Protein AF-A0A9C7FD43-F1 (afdb_monomer_lite)

Sequence (202 aa):
GPPNFRPALVDFVGTVTKNHSLMVCGNVIIGPHKEKVSEICSSGHIKWLTKRRIKSFHTGVAADDLRSGTQMLMQAVGLGRMKPNILVMGFKRNWQSDHPQNVEHYIGVIYDSFDLNYGVCIMRMKQGLNISRMMRADVDSSIVGFAQQASTIFQLEQGRKTIDIYWLFDDGGLTLLIPYLLTRKKRWRNCKVRVFVGGQMN

Organism: Scyliorhinus torazame (NCBI:txid75743)

Secondary structure (DSSP, 8-state):
--GGG-HHHHHHHHHHHTTTS--EEEEEEES-HHHHHHHHT-THHHHHHHHTT---EEEEEEESSHHHHHHHHHHHS-BTTB---EEEEE--TTTTTS-HHHHHHHHHHHHHHHHTT-EEEEE--TT-S--HHHHHHGGGS---S--PPPP-GGGS---S-EEEEEE-S--TTHHHHHHHHHHTSGGGTTPEEEEEEPPP--

InterPro domains:
  IPR004842 SLC12A transporter family [PTHR11827] (1-197)
  IPR018491 SLC12A transporter, C-terminal [PF03522] (6-139)
  IPR018491 SLC12A transporter, C-terminal [PF03522] (149-200)

Foldseek 3Di:
DQCLFFVQLQLLVLLLQPPPAAAEAEAEDADDQVVCVCVQPDCVSVVVCVVVVGPYHYGYDYDNADQVSLLCCQVPPADDVRHAQADEEEDDPCCVPDDVVNVVSVVNNVVVCVVSNHHYHYDYDPVGRGCVVVVVVVVVPDDDDDPDRDDDLSNAQPAEAEDEQECEDDPVCPSVSSLVSNCVDRSNVNYHYDYHYDDDDD

pLDDT: mean 89.85, std 12.21, range [37.69, 98.56]

Radius of gyration: 18.28 Å; chains: 1; bounding box: 52×56×41 Å

Structure (mmCIF, N/CA/C/O backbone):
data_AF-A0A9C7FD43-F1
#
_entry.id   AF-A0A9C7FD43-F1
#
loop_
_atom_site.group_PDB
_atom_site.id
_atom_site.type_symbol
_atom_site.label_atom_id
_atom_site.label_alt_id
_atom_site.label_comp_id
_atom_site.label_asym_id
_atom_site.label_entity_id
_atom_site.label_seq_id
_atom_site.pdbx_PDB_ins_code
_atom_site.Cartn_x
_atom_site.Cartn_y
_atom_site.Cartn_z
_atom_site.occupancy
_atom_site.B_iso_or_equiv
_atom_site.auth_seq_id
_atom_site.auth_comp_id
_atom_site.auth_asym_id
_atom_site.auth_atom_id
_atom_site.pdbx_PDB_model_num
ATOM 1 N N . GLY A 1 1 ? 5.418 4.481 -6.780 1.00 87.94 1 GLY A N 1
ATOM 2 C CA . GLY A 1 1 ? 5.142 5.821 -7.333 1.00 87.94 1 GLY A CA 1
ATOM 3 C C . GLY A 1 1 ? 5.588 6.864 -6.325 1.00 87.94 1 GLY A C 1
ATOM 4 O O . GLY A 1 1 ? 5.595 6.526 -5.143 1.00 87.94 1 GLY A O 1
ATOM 5 N N . PRO A 1 2 ? 5.900 8.106 -6.741 1.00 90.69 2 PRO A N 1
ATOM 6 C CA . PRO A 1 2 ? 6.307 9.165 -5.820 1.00 90.69 2 PRO A CA 1
ATOM 7 C C . PRO A 1 2 ? 5.272 9.375 -4.697 1.00 90.69 2 PRO A C 1
ATOM 9 O O . PRO A 1 2 ? 4.077 9.509 -4.994 1.00 90.69 2 PRO A O 1
ATOM 12 N N . PRO A 1 3 ? 5.675 9.402 -3.411 1.00 92.19 3 PRO A N 1
ATOM 13 C CA . PRO A 1 3 ? 4.739 9.462 -2.283 1.00 92.19 3 PRO A CA 1
ATOM 14 C C . PRO A 1 3 ? 3.898 10.747 -2.265 1.00 92.19 3 PRO A C 1
ATOM 16 O O . PRO A 1 3 ? 2.729 10.727 -1.882 1.00 92.19 3 PRO A O 1
ATOM 19 N N . ASN A 1 4 ? 4.455 11.853 -2.762 1.00 91.12 4 ASN A N 1
ATOM 20 C CA . ASN A 1 4 ? 3.771 13.137 -2.893 1.00 91.12 4 ASN A CA 1
ATOM 21 C C . ASN A 1 4 ? 2.621 13.117 -3.913 1.00 91.12 4 ASN A C 1
ATOM 23 O O . ASN A 1 4 ? 1.697 13.912 -3.779 1.00 91.12 4 ASN A O 1
ATOM 27 N N . PHE A 1 5 ? 2.627 12.206 -4.891 1.00 92.88 5 PHE A N 1
ATOM 28 C CA . PHE A 1 5 ? 1.542 12.098 -5.875 1.00 92.88 5 PHE A CA 1
ATOM 29 C C . PHE A 1 5 ? 0.333 11.324 -5.357 1.00 92.88 5 PHE A C 1
ATOM 31 O O . PHE A 1 5 ? -0.750 11.460 -5.920 1.00 92.88 5 PHE A O 1
ATOM 38 N N . ARG A 1 6 ? 0.494 10.505 -4.310 1.00 94.69 6 ARG A N 1
ATOM 39 C CA . ARG A 1 6 ? -0.592 9.701 -3.723 1.00 94.69 6 ARG A CA 1
ATOM 40 C C . ARG A 1 6 ? -0.602 9.797 -2.196 1.00 94.69 6 ARG A C 1
ATOM 42 O O . ARG A 1 6 ? -0.531 8.769 -1.519 1.00 94.69 6 ARG A O 1
ATOM 49 N N . PRO A 1 7 ? -0.725 11.008 -1.627 1.00 95.31 7 PRO A N 1
ATOM 50 C CA . PRO A 1 7 ? -0.596 11.205 -0.188 1.00 95.31 7 PRO A CA 1
ATOM 51 C C . PRO A 1 7 ? -1.655 10.439 0.605 1.00 95.31 7 PRO A C 1
ATOM 53 O O . PRO A 1 7 ? -1.354 9.943 1.681 1.00 95.31 7 PRO A O 1
ATOM 56 N N . ALA A 1 8 ? -2.870 10.277 0.068 1.00 95.75 8 ALA A N 1
ATOM 57 C CA . ALA A 1 8 ? -3.947 9.567 0.756 1.00 95.75 8 ALA A CA 1
ATOM 58 C C . ALA A 1 8 ? -3.622 8.083 0.986 1.00 95.75 8 ALA A C 1
ATOM 60 O O . ALA A 1 8 ? -3.905 7.561 2.060 1.00 95.75 8 ALA A O 1
ATOM 61 N N . LEU A 1 9 ? -2.979 7.432 0.010 1.00 97.19 9 LEU A N 1
ATOM 62 C CA . LEU A 1 9 ? -2.515 6.049 0.139 1.00 97.19 9 LEU A CA 1
ATOM 63 C C . LEU A 1 9 ? -1.434 5.939 1.217 1.00 97.19 9 LEU A C 1
ATOM 65 O O . LEU A 1 9 ? -1.515 5.090 2.101 1.00 97.19 9 LEU A O 1
ATOM 69 N N . VAL A 1 10 ? -0.453 6.841 1.167 1.00 96.94 10 VAL A N 1
ATOM 70 C CA . VAL A 1 10 ? 0.655 6.872 2.126 1.00 96.94 10 VAL A CA 1
ATOM 71 C C . VAL A 1 10 ? 0.144 7.153 3.543 1.00 96.94 10 VAL A C 1
ATOM 73 O O . VAL A 1 10 ? 0.562 6.496 4.491 1.00 96.94 10 VAL A O 1
ATOM 76 N N . ASP A 1 11 ? -0.801 8.076 3.703 1.00 96.31 11 ASP A N 1
ATOM 77 C CA . ASP A 1 11 ? -1.381 8.406 5.005 1.00 96.31 11 ASP A CA 1
ATOM 78 C C . ASP A 1 11 ? -2.251 7.289 5.572 1.00 96.31 11 ASP A C 1
ATOM 80 O O . ASP A 1 11 ? -2.231 7.060 6.782 1.00 96.31 11 ASP A O 1
ATOM 84 N N . PHE A 1 12 ? -3.024 6.605 4.726 1.00 96.31 12 PHE A N 1
ATOM 85 C CA . PHE A 1 12 ? -3.834 5.468 5.145 1.00 96.31 12 PHE A CA 1
ATOM 86 C C . PHE A 1 12 ? -2.943 4.357 5.707 1.00 96.31 12 PHE A C 1
ATOM 88 O O . PHE A 1 12 ? -3.083 3.986 6.873 1.00 96.31 12 PHE A O 1
ATOM 95 N N . VAL A 1 13 ? -1.962 3.903 4.920 1.00 96.50 13 VAL A N 1
ATOM 96 C CA . VAL A 1 13 ? -1.031 2.846 5.342 1.00 96.50 13 VAL A CA 1
ATOM 97 C C . VAL A 1 13 ? -0.211 3.301 6.545 1.00 96.50 13 VAL A C 1
ATOM 99 O O . VAL A 1 13 ? -0.121 2.576 7.531 1.00 96.50 13 VAL A O 1
ATOM 102 N N . GLY A 1 14 ? 0.305 4.533 6.523 1.00 95.75 14 GLY A N 1
ATOM 103 C CA . GLY A 1 14 ? 1.051 5.112 7.638 1.00 95.75 14 GLY A CA 1
ATOM 104 C C . GLY A 1 14 ? 0.224 5.235 8.918 1.00 95.75 14 GLY A C 1
ATOM 105 O O . GLY A 1 14 ? 0.776 5.158 10.013 1.00 95.75 14 GLY A O 1
ATOM 106 N N . THR A 1 15 ? -1.099 5.388 8.813 1.00 94.31 15 THR A N 1
ATOM 107 C CA . THR A 1 15 ? -1.999 5.359 9.971 1.00 94.31 15 THR A CA 1
ATOM 108 C C . THR A 1 15 ? -2.095 3.949 10.540 1.00 94.31 15 THR A C 1
ATOM 110 O O . THR A 1 15 ? -1.949 3.797 11.751 1.00 94.31 15 THR A O 1
ATOM 113 N N . VAL A 1 16 ? -2.276 2.931 9.696 1.00 93.56 16 VAL A N 1
ATOM 114 C CA . VAL A 1 16 ? -2.385 1.520 10.107 1.00 93.56 16 VAL A CA 1
ATOM 115 C C . VAL A 1 16 ? -1.085 1.022 10.751 1.00 93.56 16 VAL A C 1
ATOM 117 O O . VAL A 1 16 ? -1.110 0.459 11.845 1.00 93.56 16 VAL A O 1
ATOM 120 N N . THR A 1 17 ? 0.068 1.301 10.140 1.00 94.00 17 THR A N 1
ATOM 121 C CA . THR A 1 17 ? 1.377 0.771 10.569 1.00 94.00 17 THR A CA 1
ATOM 122 C C . THR A 1 17 ? 2.013 1.536 11.735 1.00 94.00 17 THR A C 1
ATOM 124 O O . THR A 1 17 ? 2.959 1.049 12.361 1.00 94.00 17 THR A O 1
ATOM 127 N N . LYS A 1 18 ? 1.498 2.725 12.083 1.00 91.31 18 LYS A N 1
ATOM 128 C CA . LYS A 1 18 ? 2.121 3.644 13.051 1.00 91.31 18 LYS A CA 1
ATOM 129 C C . LYS A 1 18 ? 2.515 2.964 14.367 1.00 91.31 18 LYS A C 1
ATOM 131 O O . LYS A 1 18 ? 1.631 2.581 15.141 1.00 91.31 18 LYS A O 1
ATOM 136 N N . ASN A 1 19 ? 3.820 2.943 14.655 1.00 86.44 19 ASN A N 1
ATOM 137 C CA . ASN A 1 19 ? 4.474 2.399 15.861 1.00 86.44 19 ASN A CA 1
ATOM 138 C C . ASN A 1 19 ? 4.353 0.878 16.072 1.00 86.44 19 ASN A C 1
ATOM 140 O O . ASN A 1 19 ? 4.781 0.402 17.114 1.00 86.44 19 ASN A O 1
ATOM 144 N N . HIS A 1 20 ? 3.760 0.135 15.137 1.00 85.62 20 HIS A N 1
ATOM 145 C CA . HIS A 1 20 ? 3.508 -1.303 15.308 1.00 85.62 20 HIS A CA 1
ATOM 146 C C . HIS A 1 20 ? 4.040 -2.145 14.147 1.00 85.62 20 HIS A C 1
ATOM 148 O O . HIS A 1 20 ? 4.045 -3.365 14.243 1.00 85.62 20 HIS A O 1
ATOM 154 N N . SER A 1 21 ? 4.448 -1.521 13.040 1.00 91.06 21 SER A N 1
ATOM 155 C CA . SER A 1 21 ? 4.862 -2.242 11.842 1.00 91.06 21 SER A CA 1
ATOM 156 C C . SER A 1 21 ? 5.887 -1.453 11.025 1.00 91.06 21 SER A C 1
ATOM 158 O O . SER A 1 21 ? 6.124 -0.263 11.257 1.00 91.06 21 SER A O 1
ATOM 160 N N . LEU A 1 22 ? 6.486 -2.147 10.064 1.00 93.31 22 LEU A N 1
ATOM 161 C CA . LEU A 1 22 ? 7.340 -1.600 9.024 1.00 93.31 22 LEU A CA 1
ATOM 162 C C . LEU A 1 22 ? 6.472 -1.053 7.884 1.00 93.31 22 LEU A C 1
ATOM 164 O O . LEU A 1 22 ? 5.521 -1.693 7.443 1.00 93.31 22 LEU A O 1
ATOM 168 N N . MET A 1 23 ? 6.832 0.119 7.368 1.00 95.56 23 MET A N 1
ATOM 169 C CA . MET A 1 23 ? 6.264 0.663 6.138 1.00 95.56 23 M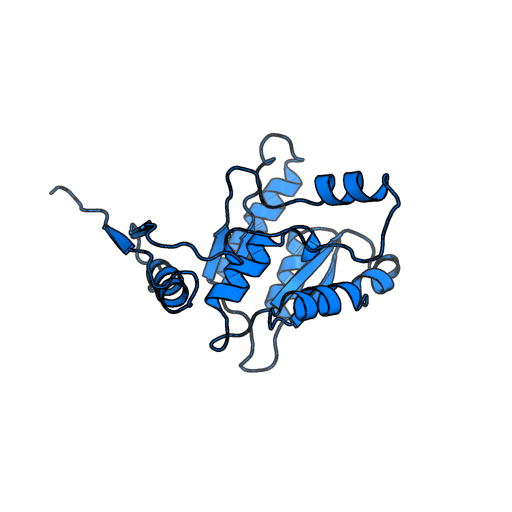ET A CA 1
ATOM 170 C C . MET A 1 23 ? 7.394 0.980 5.164 1.00 95.56 23 MET A C 1
ATOM 172 O O . MET A 1 23 ? 8.383 1.616 5.541 1.00 95.56 23 MET A O 1
ATOM 176 N N . VAL A 1 24 ? 7.234 0.547 3.914 1.00 96.06 24 VAL A N 1
ATOM 177 C CA . VAL A 1 24 ? 8.157 0.859 2.821 1.00 96.06 24 VAL A CA 1
ATOM 178 C C . VAL A 1 24 ? 7.368 1.451 1.659 1.00 96.06 24 VAL A C 1
ATOM 180 O O . VAL A 1 24 ? 6.414 0.855 1.167 1.00 96.06 24 VAL A O 1
ATOM 183 N N . CYS A 1 25 ? 7.757 2.647 1.227 1.00 96.44 25 CYS A N 1
ATOM 184 C CA . CYS A 1 25 ? 7.217 3.298 0.042 1.00 96.44 25 CYS A CA 1
ATOM 185 C C . CYS A 1 25 ? 8.034 2.870 -1.181 1.00 96.44 25 CYS A C 1
ATOM 187 O O . CYS A 1 25 ? 9.136 3.375 -1.392 1.00 96.44 25 CYS A O 1
ATOM 189 N N . GLY A 1 26 ? 7.484 1.953 -1.978 1.00 95.75 26 GLY A N 1
ATOM 190 C CA . GLY A 1 26 ? 8.084 1.497 -3.232 1.00 95.75 26 GLY A CA 1
ATOM 191 C C . GLY A 1 26 ? 7.814 2.442 -4.409 1.00 95.75 26 GLY A C 1
ATOM 192 O O . GLY A 1 26 ? 6.667 2.839 -4.674 1.00 95.75 26 GLY A O 1
ATOM 193 N N . ASN A 1 27 ? 8.861 2.787 -5.157 1.00 95.25 27 ASN A N 1
ATOM 194 C CA . ASN A 1 27 ? 8.771 3.604 -6.359 1.00 95.25 27 ASN A CA 1
ATOM 195 C C . ASN A 1 27 ? 9.412 2.949 -7.584 1.00 95.25 27 ASN A C 1
ATOM 197 O O . ASN A 1 27 ? 10.617 3.028 -7.760 1.00 95.25 27 ASN A O 1
ATOM 201 N N . VAL A 1 28 ? 8.585 2.365 -8.453 1.00 95.75 28 VAL A N 1
ATOM 202 C CA . VAL A 1 28 ? 9.012 1.921 -9.785 1.00 95.75 28 VAL A CA 1
ATOM 203 C C . VAL A 1 28 ? 9.025 3.116 -10.735 1.00 95.75 28 VAL A C 1
ATOM 205 O O . VAL A 1 28 ? 7.987 3.754 -10.939 1.00 95.75 28 VAL A O 1
ATOM 208 N N . ILE A 1 29 ? 10.196 3.413 -11.287 1.00 94.69 29 ILE A N 1
ATOM 209 C CA . ILE A 1 29 ? 10.421 4.429 -12.312 1.00 94.69 29 ILE A CA 1
ATOM 210 C C . ILE A 1 29 ? 10.624 3.690 -13.630 1.00 94.69 29 ILE A C 1
ATOM 212 O O . ILE A 1 29 ? 11.564 2.913 -13.771 1.00 94.69 29 ILE A O 1
ATOM 216 N N . ILE A 1 30 ? 9.716 3.908 -14.577 1.00 93.75 30 ILE A N 1
ATOM 217 C CA . ILE A 1 30 ? 9.754 3.215 -15.864 1.00 93.75 30 ILE A CA 1
ATOM 218 C C . ILE A 1 30 ? 10.819 3.865 -16.754 1.00 93.75 30 ILE A C 1
ATOM 220 O O . ILE A 1 30 ? 10.794 5.086 -16.954 1.00 93.75 30 ILE A O 1
ATOM 224 N N . GLY A 1 31 ? 11.744 3.056 -17.266 1.00 91.88 31 GLY A N 1
ATOM 225 C CA . GLY A 1 31 ? 12.782 3.466 -18.213 1.00 91.88 31 GLY A CA 1
ATOM 226 C C . GLY A 1 31 ? 14.188 2.946 -17.881 1.00 91.88 31 GLY A C 1
ATOM 227 O O . GLY A 1 31 ? 14.386 2.287 -16.856 1.00 91.88 31 GLY A O 1
ATOM 228 N N . PRO A 1 32 ? 15.188 3.270 -18.725 1.00 88.56 32 PRO A N 1
ATOM 229 C CA . PRO A 1 32 ? 16.537 2.722 -18.615 1.00 88.56 32 PRO A CA 1
ATOM 230 C C . PRO A 1 32 ? 17.217 3.095 -17.295 1.00 88.56 32 PRO A C 1
ATOM 232 O O . PRO A 1 32 ? 17.306 4.270 -16.935 1.00 88.56 32 PRO A O 1
ATOM 235 N N . HIS A 1 33 ? 17.781 2.102 -16.600 1.00 86.12 33 HIS A N 1
ATOM 236 C CA . HIS A 1 33 ? 18.390 2.291 -15.277 1.00 86.12 33 HIS A CA 1
ATOM 237 C C . HIS A 1 33 ? 19.408 3.442 -15.233 1.00 86.12 33 HIS A C 1
ATOM 239 O O . HIS A 1 33 ? 19.354 4.270 -14.326 1.00 86.12 33 HIS A O 1
ATOM 245 N N . LYS A 1 34 ? 20.303 3.529 -16.230 1.00 83.38 34 LYS A N 1
ATOM 246 C CA . LYS A 1 34 ? 21.381 4.536 -16.293 1.00 83.38 34 LYS A CA 1
ATOM 247 C C . LYS A 1 34 ? 20.864 5.976 -16.213 1.00 83.38 34 LYS A C 1
ATOM 249 O O . LYS A 1 34 ? 21.514 6.818 -15.606 1.00 83.38 34 LYS A O 1
ATOM 254 N N . GLU A 1 35 ? 19.691 6.244 -16.775 1.00 86.50 35 GLU A N 1
ATOM 255 C CA . GLU A 1 35 ? 19.099 7.585 -16.820 1.00 86.50 35 GLU A CA 1
ATOM 256 C C . GLU A 1 35 ? 18.330 7.933 -15.540 1.00 86.50 35 GLU A C 1
ATOM 258 O O . GLU A 1 35 ? 18.122 9.105 -15.232 1.00 86.50 35 GLU A O 1
ATOM 263 N N . LYS A 1 36 ? 17.895 6.920 -14.781 1.00 86.88 36 LYS A N 1
ATOM 264 C CA . LYS A 1 36 ? 16.983 7.079 -13.638 1.00 86.88 36 LYS A CA 1
ATOM 265 C C . LYS A 1 36 ? 17.668 7.034 -12.274 1.00 86.88 36 LYS A C 1
ATOM 267 O O . LYS A 1 36 ? 17.011 7.295 -11.267 1.00 86.88 36 LYS A O 1
ATOM 272 N N . VAL A 1 37 ? 18.977 6.770 -12.217 1.00 86.12 37 VAL A N 1
ATOM 273 C CA . VAL A 1 37 ? 19.741 6.685 -10.954 1.00 86.12 37 VAL A CA 1
ATOM 274 C C . VAL A 1 37 ? 19.602 7.955 -10.110 1.00 86.12 37 VAL A C 1
ATOM 276 O O . VAL A 1 37 ? 19.360 7.876 -8.906 1.00 86.12 37 VAL A O 1
ATOM 279 N N . SER A 1 38 ? 19.700 9.133 -10.731 1.00 82.75 38 SER A N 1
ATOM 280 C CA . SER A 1 38 ? 19.582 10.416 -10.024 1.00 82.75 38 SER A CA 1
ATOM 281 C C . SER A 1 38 ? 18.198 10.611 -9.389 1.00 82.75 38 SER A C 1
ATOM 283 O O . SER A 1 38 ? 18.098 11.108 -8.266 1.00 82.75 38 SER A O 1
ATOM 285 N N . GLU A 1 39 ? 17.134 10.171 -10.067 1.00 82.94 39 GLU A N 1
ATOM 286 C CA . GLU A 1 39 ? 15.756 10.216 -9.567 1.00 82.94 39 GLU A CA 1
ATOM 287 C C . GLU A 1 39 ? 15.544 9.218 -8.416 1.00 82.94 39 GLU A C 1
ATOM 289 O O . GLU A 1 39 ? 14.951 9.571 -7.395 1.00 82.94 39 GLU A O 1
ATOM 294 N N . ILE A 1 40 ? 16.093 8.002 -8.531 1.00 84.25 40 ILE A N 1
ATOM 295 C CA . ILE A 1 40 ? 16.035 6.960 -7.489 1.00 84.25 40 ILE A CA 1
ATOM 296 C C . ILE A 1 40 ? 16.708 7.429 -6.195 1.00 84.25 40 ILE A C 1
ATOM 298 O O . ILE A 1 40 ? 16.147 7.268 -5.109 1.00 84.25 40 ILE A O 1
ATOM 302 N N . CYS A 1 41 ? 17.897 8.025 -6.307 1.00 81.19 41 CYS A N 1
ATOM 303 C CA . CYS A 1 41 ? 18.697 8.485 -5.172 1.00 81.19 41 CYS A CA 1
ATOM 304 C C . CYS A 1 41 ? 18.205 9.812 -4.568 1.00 81.19 41 CYS A C 1
ATOM 306 O O . CYS A 1 41 ? 18.792 10.310 -3.603 1.00 81.19 41 CYS A O 1
ATOM 308 N N . SER A 1 42 ? 17.132 10.403 -5.100 1.00 83.75 42 SER A N 1
ATOM 309 C CA . SER A 1 42 ? 16.617 11.679 -4.611 1.00 83.75 42 SER A CA 1
ATOM 310 C C . SER A 1 42 ? 16.130 11.588 -3.160 1.00 83.75 42 SER A C 1
ATOM 312 O O . SER A 1 42 ? 15.175 10.886 -2.821 1.00 83.75 42 SER A O 1
ATOM 314 N N . SER A 1 43 ? 16.733 12.399 -2.285 1.00 85.31 43 SER A N 1
ATOM 315 C CA . SER A 1 43 ? 16.324 12.515 -0.875 1.00 85.31 43 SER A CA 1
ATOM 316 C C . SER A 1 43 ? 14.985 13.243 -0.676 1.00 85.31 43 SER A C 1
ATOM 318 O O . SER A 1 43 ? 14.453 13.274 0.439 1.00 85.31 43 SER A O 1
ATOM 320 N N . GLY A 1 44 ? 14.408 13.823 -1.737 1.00 88.56 44 GLY A N 1
ATOM 321 C CA . GLY A 1 44 ? 13.181 14.621 -1.668 1.00 88.56 44 GLY A CA 1
ATOM 322 C C . GLY A 1 44 ? 11.985 13.846 -1.110 1.00 88.56 44 GLY A C 1
ATOM 323 O O . GLY A 1 44 ? 11.211 14.380 -0.314 1.00 88.56 44 GLY A O 1
ATOM 324 N N . HIS A 1 45 ? 11.866 12.562 -1.451 1.00 91.44 45 HIS A N 1
ATOM 325 C CA . HIS A 1 45 ? 10.778 11.709 -0.972 1.00 91.44 45 HIS A CA 1
ATOM 326 C C . HIS A 1 45 ? 10.871 11.424 0.531 1.00 91.44 45 HIS A C 1
ATOM 328 O O . HIS A 1 45 ? 9.859 11.491 1.231 1.00 91.44 45 HIS A O 1
ATOM 334 N N . ILE A 1 46 ? 12.081 11.194 1.048 1.00 91.81 46 ILE A N 1
ATOM 335 C CA . ILE A 1 46 ? 12.320 10.985 2.482 1.00 91.81 46 ILE A CA 1
ATOM 336 C C . ILE A 1 46 ? 12.022 12.276 3.250 1.00 91.81 46 ILE A C 1
ATOM 338 O O . ILE A 1 46 ? 11.281 12.253 4.231 1.00 91.81 46 ILE A O 1
ATOM 342 N N . LYS A 1 47 ? 12.506 13.427 2.760 1.00 93.44 47 LYS A N 1
ATOM 343 C CA . LYS A 1 47 ? 12.198 14.743 3.351 1.00 93.44 47 LYS A CA 1
ATOM 344 C C . LYS A 1 47 ? 10.687 14.995 3.413 1.00 93.44 47 LYS A C 1
ATOM 346 O O . LYS A 1 47 ? 10.181 15.470 4.432 1.00 93.44 47 LYS A O 1
ATOM 351 N N . TRP A 1 48 ? 9.952 14.633 2.358 1.00 93.69 48 TRP A N 1
ATOM 352 C CA . TRP A 1 48 ? 8.493 14.744 2.314 1.00 93.69 48 TRP A CA 1
ATOM 353 C C . TRP A 1 48 ? 7.806 13.856 3.369 1.00 93.69 48 TRP A C 1
ATOM 355 O O . TRP A 1 48 ? 6.918 14.335 4.080 1.00 93.69 48 TRP A O 1
ATOM 365 N N . LEU A 1 49 ? 8.234 12.598 3.523 1.00 94.25 49 LEU A N 1
ATOM 366 C CA . LEU A 1 49 ? 7.697 11.669 4.530 1.00 94.25 49 LEU A CA 1
ATOM 367 C C . LEU A 1 49 ? 7.951 12.169 5.960 1.00 94.25 49 LEU A C 1
ATOM 369 O O . LEU A 1 49 ? 7.026 12.195 6.779 1.00 94.25 49 LEU A O 1
ATOM 373 N N . THR A 1 50 ? 9.168 12.647 6.235 1.00 93.31 50 THR A N 1
ATOM 374 C CA . THR A 1 50 ? 9.553 13.203 7.540 1.00 93.31 50 THR A CA 1
ATOM 375 C C . THR A 1 50 ? 8.726 14.438 7.887 1.00 93.31 50 THR A C 1
ATOM 377 O O . THR A 1 50 ? 8.152 14.499 8.976 1.00 93.31 50 THR A O 1
ATOM 380 N N . LYS A 1 51 ? 8.565 15.384 6.946 1.00 93.56 51 LYS A N 1
ATOM 381 C CA . LYS A 1 51 ? 7.712 16.575 7.132 1.00 93.56 51 LYS A CA 1
ATOM 382 C C . LYS A 1 51 ? 6.262 16.193 7.456 1.00 93.56 51 LYS A C 1
ATOM 384 O O . LYS A 1 51 ? 5.633 16.823 8.303 1.00 93.56 51 LYS A O 1
ATOM 389 N N . ARG A 1 52 ? 5.758 15.111 6.851 1.00 92.50 52 ARG A N 1
ATOM 390 C CA . ARG A 1 52 ? 4.399 14.585 7.066 1.00 92.50 52 ARG A CA 1
ATOM 391 C C . ARG A 1 52 ? 4.253 13.721 8.328 1.00 92.50 52 ARG A C 1
ATOM 393 O O . ARG A 1 52 ? 3.153 13.258 8.629 1.00 92.50 52 ARG A O 1
ATOM 400 N N . ARG A 1 53 ? 5.341 13.516 9.085 1.00 92.75 53 ARG A N 1
ATOM 401 C CA . ARG A 1 53 ? 5.414 12.671 10.293 1.00 92.75 53 ARG A CA 1
ATOM 402 C C . ARG A 1 53 ? 5.052 11.202 10.032 1.00 92.75 53 ARG A C 1
ATOM 404 O O . ARG A 1 53 ? 4.402 10.563 10.865 1.00 92.75 53 ARG A O 1
ATOM 411 N N . ILE A 1 54 ? 5.478 10.666 8.889 1.00 94.12 54 ILE A N 1
ATOM 412 C CA . ILE A 1 54 ? 5.283 9.260 8.512 1.00 94.12 54 ILE A CA 1
ATOM 413 C C . ILE A 1 54 ? 6.611 8.522 8.642 1.00 94.12 54 ILE A C 1
ATOM 415 O O . ILE A 1 54 ? 7.587 8.858 7.977 1.00 94.12 54 ILE A O 1
ATOM 419 N N . LYS A 1 55 ? 6.639 7.503 9.506 1.00 92.69 55 LYS A N 1
ATOM 420 C CA . LYS A 1 55 ? 7.793 6.615 9.679 1.00 92.69 55 LYS A CA 1
ATOM 421 C C . LYS A 1 55 ? 7.739 5.528 8.604 1.00 92.69 55 LYS A C 1
ATOM 423 O O . LYS A 1 55 ? 7.033 4.540 8.773 1.00 92.69 55 LYS A O 1
ATOM 428 N N . SER A 1 56 ? 8.43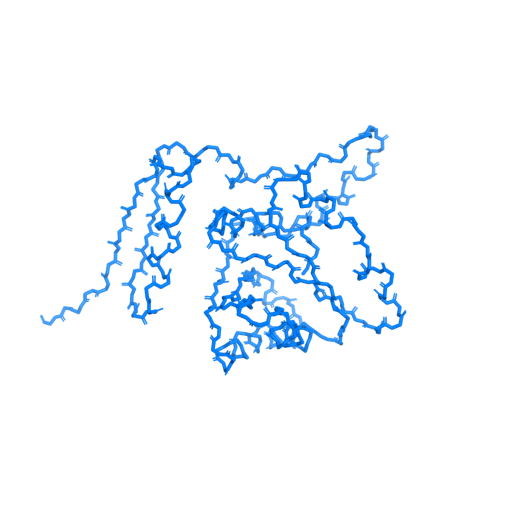5 5.748 7.494 1.00 94.19 56 SER A N 1
ATOM 429 C CA . SER A 1 56 ? 8.516 4.812 6.371 1.00 94.19 56 SER A CA 1
ATOM 430 C C . SER A 1 56 ? 9.895 4.891 5.733 1.00 94.19 56 SER A C 1
ATOM 432 O O . SER A 1 56 ? 10.453 5.981 5.612 1.00 94.19 56 SER A O 1
ATOM 434 N N . PHE A 1 57 ? 10.402 3.758 5.255 1.00 93.81 57 PHE A N 1
ATOM 435 C CA . PHE A 1 57 ? 11.508 3.747 4.299 1.00 93.81 57 PHE A CA 1
ATOM 436 C C . PHE A 1 57 ? 10.992 4.112 2.905 1.00 93.81 57 PHE A C 1
ATOM 438 O O . PHE A 1 57 ? 9.790 4.018 2.635 1.00 93.81 57 PHE A O 1
ATOM 445 N N . HIS A 1 58 ? 11.892 4.532 2.024 1.00 94.38 58 HIS A N 1
ATOM 446 C CA . HIS A 1 58 ? 11.602 4.787 0.619 1.00 94.38 58 HIS A CA 1
ATOM 447 C C . HIS A 1 58 ? 12.611 4.027 -0.237 1.00 94.38 58 HIS A C 1
ATOM 449 O O . HIS A 1 58 ? 13.813 4.170 -0.023 1.00 94.38 58 HIS A O 1
ATOM 455 N N . THR A 1 59 ? 12.121 3.269 -1.214 1.00 94.31 59 THR A N 1
ATOM 456 C CA . THR A 1 59 ? 12.958 2.485 -2.127 1.00 94.31 59 THR A CA 1
ATOM 457 C C . THR A 1 59 ? 12.499 2.735 -3.555 1.00 94.31 59 THR A C 1
ATOM 459 O O . THR A 1 59 ? 11.349 2.456 -3.895 1.00 94.31 59 THR A O 1
ATOM 462 N N . GLY A 1 60 ? 13.390 3.289 -4.377 1.00 93.62 60 GLY A N 1
ATOM 463 C CA . GLY A 1 60 ? 13.177 3.461 -5.811 1.00 93.62 60 GLY A CA 1
ATOM 464 C C . GLY A 1 60 ? 13.862 2.353 -6.606 1.00 93.62 60 GLY A C 1
ATOM 465 O O . GLY A 1 60 ? 14.956 1.936 -6.241 1.00 93.62 60 GLY A O 1
ATOM 466 N N . VAL A 1 61 ? 13.231 1.895 -7.683 1.00 95.00 61 VAL A N 1
ATOM 467 C CA . VAL A 1 61 ? 13.805 0.951 -8.652 1.00 95.00 61 VAL A CA 1
ATOM 468 C C . VAL A 1 61 ? 13.511 1.442 -10.064 1.00 95.00 61 VAL A C 1
ATOM 470 O O . VAL A 1 61 ? 12.442 2.008 -10.305 1.00 95.00 61 VAL A O 1
ATOM 473 N N . ALA A 1 62 ? 14.445 1.232 -10.987 1.00 95.50 62 ALA A N 1
ATOM 474 C CA . ALA A 1 62 ? 14.205 1.415 -12.415 1.00 95.50 62 ALA A CA 1
ATOM 475 C C . ALA A 1 62 ? 13.898 0.060 -13.053 1.00 95.50 62 ALA A C 1
ATOM 477 O O . ALA A 1 62 ? 14.583 -0.917 -12.752 1.00 95.50 62 ALA A O 1
ATOM 478 N N . ALA A 1 63 ? 12.877 0.014 -13.902 1.00 95.81 63 ALA A N 1
ATOM 479 C CA . ALA A 1 63 ? 12.471 -1.185 -14.629 1.00 95.81 63 ALA A CA 1
ATOM 480 C C . ALA A 1 63 ? 11.784 -0.806 -15.947 1.00 95.81 63 ALA A C 1
ATOM 482 O O . ALA A 1 63 ? 11.348 0.334 -16.117 1.00 95.81 63 ALA A O 1
ATOM 483 N N . ASP A 1 64 ? 11.646 -1.769 -16.853 1.00 94.75 64 ASP A N 1
ATOM 484 C CA . ASP A 1 64 ? 10.993 -1.555 -18.151 1.00 94.75 64 ASP A CA 1
ATOM 485 C C . ASP A 1 64 ? 9.469 -1.428 -18.026 1.00 94.75 64 ASP A C 1
ATOM 487 O O . ASP A 1 64 ? 8.817 -0.744 -18.814 1.00 94.75 64 ASP A O 1
ATOM 491 N N . ASP A 1 65 ? 8.894 -2.030 -16.986 1.00 95.56 65 ASP A N 1
ATOM 492 C CA . ASP A 1 65 ? 7.465 -2.007 -16.721 1.00 95.56 65 ASP A CA 1
ATOM 493 C C . ASP A 1 65 ? 7.151 -2.059 -15.214 1.00 95.56 65 ASP A C 1
ATOM 495 O O . ASP A 1 65 ? 8.011 -2.260 -14.347 1.00 95.56 65 ASP A O 1
ATOM 499 N N . LEU A 1 66 ? 5.875 -1.839 -14.890 1.00 96.62 66 LEU A N 1
ATOM 500 C CA . LEU A 1 66 ? 5.396 -1.802 -13.510 1.00 96.62 66 LEU A CA 1
ATOM 501 C C . LEU A 1 66 ? 5.518 -3.160 -12.806 1.00 96.62 66 LEU A C 1
ATOM 503 O O . LEU A 1 66 ? 5.806 -3.184 -11.608 1.00 96.62 66 LEU A O 1
ATOM 507 N N . ARG A 1 67 ? 5.251 -4.261 -13.514 1.00 97.62 67 ARG A N 1
ATOM 508 C CA . ARG A 1 67 ? 5.228 -5.612 -12.950 1.00 97.62 67 ARG A CA 1
ATOM 509 C C . ARG A 1 67 ? 6.636 -6.037 -12.570 1.00 97.62 67 ARG A C 1
ATOM 511 O O . ARG A 1 67 ? 6.870 -6.280 -11.387 1.00 97.62 67 ARG A O 1
ATOM 518 N N . SER A 1 68 ? 7.574 -5.980 -13.512 1.00 97.12 68 SER A N 1
ATOM 519 C CA . SER A 1 68 ? 8.986 -6.311 -13.294 1.00 97.12 68 SER A CA 1
ATOM 520 C C . SER A 1 68 ? 9.584 -5.493 -12.143 1.00 97.12 68 SER A C 1
ATOM 522 O O . SER A 1 68 ? 10.149 -6.042 -11.197 1.00 97.12 68 SER A O 1
ATOM 524 N N . GLY A 1 69 ? 9.364 -4.172 -12.126 1.00 97.12 69 GLY A N 1
ATOM 525 C CA . GLY A 1 69 ? 9.850 -3.326 -11.031 1.00 97.12 69 GLY A CA 1
ATOM 526 C C . GLY A 1 69 ? 9.204 -3.635 -9.674 1.00 97.12 69 GLY A C 1
ATOM 527 O O . GLY A 1 69 ? 9.853 -3.529 -8.632 1.00 97.12 69 GLY A O 1
ATOM 528 N N . THR A 1 70 ? 7.934 -4.043 -9.650 1.00 97.62 70 THR A N 1
ATOM 529 C CA . THR A 1 70 ? 7.269 -4.431 -8.397 1.00 97.62 70 THR A CA 1
ATOM 530 C C . THR A 1 70 ? 7.776 -5.783 -7.894 1.00 97.62 70 THR A C 1
ATOM 532 O O . THR A 1 70 ? 7.993 -5.919 -6.693 1.00 97.62 70 THR A O 1
ATOM 535 N N . GLN A 1 71 ? 8.044 -6.747 -8.779 1.00 97.25 71 GLN A N 1
ATOM 536 C CA . GLN A 1 71 ? 8.672 -8.024 -8.421 1.00 97.25 71 GLN A CA 1
ATOM 537 C C . GLN A 1 71 ? 10.047 -7.811 -7.774 1.00 97.25 71 GLN A C 1
ATOM 539 O O . GLN A 1 71 ? 10.304 -8.360 -6.702 1.00 97.25 71 GLN A O 1
ATOM 544 N N . MET A 1 72 ? 10.885 -6.934 -8.347 1.00 96.56 72 MET A N 1
ATOM 545 C CA . MET A 1 72 ? 12.172 -6.558 -7.745 1.00 96.56 72 MET A CA 1
ATOM 546 C C . MET A 1 72 ? 11.993 -6.032 -6.317 1.00 96.56 72 MET A C 1
ATOM 548 O O . MET A 1 72 ? 12.715 -6.432 -5.407 1.00 96.56 72 MET A O 1
ATOM 552 N N . LEU A 1 73 ? 11.005 -5.158 -6.095 1.00 96.38 73 LEU A N 1
ATOM 553 C CA . LEU A 1 73 ? 10.716 -4.624 -4.764 1.00 96.38 73 LEU A CA 1
ATOM 554 C C . LEU A 1 73 ? 10.220 -5.708 -3.799 1.00 96.38 73 LEU A C 1
ATOM 556 O O . LEU A 1 73 ? 10.671 -5.742 -2.660 1.00 96.38 73 LEU A O 1
ATOM 560 N N . MET A 1 74 ? 9.315 -6.592 -4.221 1.00 95.88 74 MET A N 1
ATOM 561 C CA . MET A 1 74 ? 8.795 -7.657 -3.355 1.00 95.88 74 MET A CA 1
ATOM 562 C C . MET A 1 74 ? 9.898 -8.628 -2.921 1.00 95.88 74 MET A C 1
ATOM 564 O O . MET A 1 74 ? 9.919 -9.061 -1.776 1.00 95.88 74 MET A O 1
ATOM 568 N N . GLN A 1 75 ? 10.850 -8.927 -3.804 1.00 93.69 75 GLN A N 1
ATOM 569 C CA . GLN A 1 75 ? 11.905 -9.899 -3.518 1.00 93.69 75 GLN A CA 1
ATOM 570 C C . GLN A 1 75 ? 13.109 -9.295 -2.781 1.00 93.69 75 GLN A C 1
ATOM 572 O O . GLN A 1 75 ? 13.740 -9.987 -1.985 1.00 93.69 75 GLN A O 1
ATOM 577 N N . ALA A 1 76 ? 13.430 -8.019 -3.021 1.00 93.56 76 ALA A N 1
ATOM 578 C CA . ALA A 1 76 ? 14.652 -7.396 -2.504 1.00 93.56 76 ALA A CA 1
ATOM 579 C C . ALA A 1 76 ? 14.430 -6.425 -1.331 1.00 93.56 76 ALA A C 1
ATOM 581 O O . ALA A 1 76 ? 15.393 -6.034 -0.671 1.00 93.56 76 ALA A O 1
ATOM 582 N N . VAL A 1 77 ? 13.192 -5.990 -1.057 1.00 94.75 77 VAL A N 1
ATOM 583 C CA . VAL A 1 77 ? 12.928 -5.051 0.043 1.00 94.75 77 VAL A CA 1
ATOM 584 C C . VAL A 1 77 ? 12.838 -5.778 1.380 1.00 94.75 77 VAL A C 1
ATOM 586 O O . VAL A 1 77 ? 11.957 -6.602 1.617 1.00 94.75 77 VAL A O 1
ATOM 589 N N . GLY A 1 78 ? 13.682 -5.344 2.310 1.00 89.56 78 GLY A N 1
ATOM 590 C CA . GLY A 1 78 ? 13.696 -5.804 3.692 1.00 89.56 78 GLY A CA 1
ATOM 591 C C . GLY A 1 78 ? 15.067 -6.323 4.101 1.00 89.56 78 GLY A C 1
ATOM 592 O O . GLY A 1 78 ? 15.947 -6.512 3.269 1.00 89.56 78 GLY A O 1
ATOM 593 N N . LEU A 1 79 ? 15.260 -6.536 5.400 1.00 89.06 79 LEU A N 1
ATOM 594 C CA . LEU A 1 79 ? 16.482 -7.137 5.931 1.00 89.06 79 LEU A CA 1
ATOM 595 C C . LEU A 1 79 ? 16.135 -8.135 7.037 1.00 89.06 79 LEU A C 1
ATOM 597 O O . LEU A 1 79 ? 15.531 -7.778 8.052 1.00 89.06 79 LEU A O 1
ATOM 601 N N . GLY A 1 80 ? 16.509 -9.401 6.844 1.00 88.62 80 GLY A N 1
ATOM 602 C CA . GLY A 1 80 ? 16.196 -10.477 7.784 1.00 88.62 80 GLY A CA 1
ATOM 603 C C . GLY A 1 80 ? 14.687 -10.622 8.009 1.00 88.62 80 GLY A C 1
ATOM 604 O O . GLY A 1 80 ? 13.919 -10.807 7.068 1.00 88.62 80 GLY A O 1
ATOM 605 N N . ARG A 1 81 ? 14.243 -10.521 9.269 1.00 87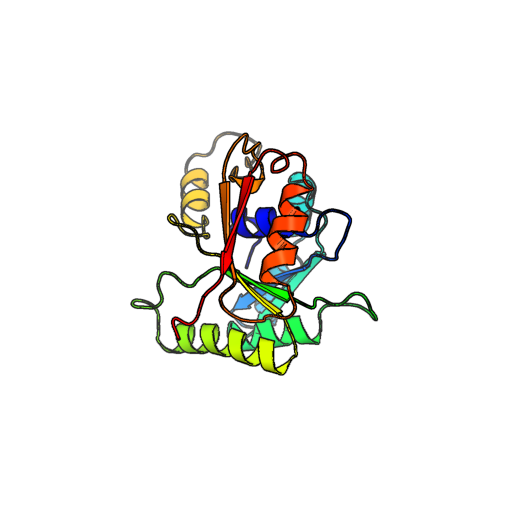.88 81 ARG A N 1
ATOM 606 C CA . ARG A 1 81 ? 12.810 -10.574 9.621 1.00 87.88 81 ARG A CA 1
ATOM 607 C C . ARG A 1 81 ? 12.053 -9.280 9.301 1.00 87.88 81 ARG A C 1
ATOM 609 O O . ARG A 1 81 ? 10.827 -9.294 9.274 1.00 87.88 81 ARG A O 1
ATOM 616 N N . MET A 1 82 ? 12.752 -8.170 9.052 1.00 89.38 82 MET A N 1
ATOM 617 C CA . MET A 1 82 ? 12.140 -6.896 8.670 1.00 89.38 82 MET A CA 1
ATOM 618 C C . MET A 1 82 ? 11.851 -6.861 7.168 1.00 89.38 82 MET A C 1
ATOM 620 O O . MET A 1 82 ? 12.497 -6.123 6.426 1.00 89.38 82 MET A O 1
ATOM 624 N N . LYS A 1 83 ? 10.878 -7.657 6.722 1.00 92.44 83 LYS A N 1
ATOM 625 C CA . LYS A 1 83 ? 10.402 -7.673 5.334 1.00 92.44 83 LYS A CA 1
ATOM 626 C C . LYS A 1 83 ? 8.906 -7.354 5.257 1.00 92.44 83 LYS A C 1
ATOM 628 O O . LYS A 1 83 ? 8.175 -7.702 6.188 1.00 92.44 83 LYS A O 1
ATOM 633 N N . PRO A 1 84 ? 8.433 -6.677 4.197 1.00 94.88 84 PRO A N 1
ATOM 634 C CA . PRO A 1 84 ? 7.004 -6.478 3.995 1.00 94.88 84 PRO A CA 1
ATOM 635 C C . PRO A 1 84 ? 6.286 -7.822 3.800 1.00 94.88 84 PRO A C 1
ATOM 637 O O . PRO A 1 84 ? 6.851 -8.751 3.235 1.00 94.88 84 PRO A O 1
ATOM 640 N N . ASN A 1 85 ? 5.040 -7.908 4.257 1.00 94.69 85 ASN A N 1
ATOM 641 C CA . ASN A 1 85 ? 4.167 -9.079 4.106 1.00 94.69 85 ASN A CA 1
ATOM 642 C C . ASN A 1 85 ? 2.820 -8.742 3.444 1.00 94.69 85 ASN A C 1
ATOM 644 O O . ASN A 1 85 ? 2.010 -9.629 3.192 1.00 94.69 85 ASN A O 1
ATOM 648 N N . ILE A 1 86 ? 2.559 -7.456 3.198 1.00 96.06 86 ILE A N 1
ATOM 649 C CA . ILE A 1 86 ? 1.342 -6.962 2.558 1.00 96.06 86 ILE A CA 1
ATOM 650 C C . ILE A 1 86 ? 1.748 -5.959 1.480 1.00 96.06 86 ILE A C 1
ATOM 652 O O . ILE A 1 86 ? 2.446 -4.982 1.770 1.00 96.06 86 ILE A O 1
ATOM 656 N N . LEU A 1 87 ? 1.277 -6.168 0.252 1.00 97.56 87 LEU A N 1
ATOM 657 C CA . LEU A 1 87 ? 1.338 -5.182 -0.816 1.00 97.56 87 LEU A CA 1
ATOM 658 C C . LEU A 1 87 ? 0.077 -4.316 -0.766 1.00 97.56 87 LEU A C 1
ATOM 660 O O . LEU A 1 87 ? -1.038 -4.799 -0.958 1.00 97.56 87 LEU A O 1
ATOM 664 N N . VAL A 1 88 ? 0.249 -3.011 -0.544 1.00 97.81 88 VAL A N 1
ATOM 665 C CA . VAL A 1 88 ? -0.850 -2.042 -0.641 1.00 97.81 88 VAL A CA 1
ATOM 666 C C . VAL A 1 88 ? -0.675 -1.194 -1.894 1.00 97.81 88 VAL A C 1
ATOM 668 O O . VAL A 1 88 ? 0.308 -0.463 -2.026 1.00 97.81 88 VAL A O 1
ATOM 671 N N . MET A 1 89 ? -1.652 -1.238 -2.796 1.00 97.31 89 MET A N 1
ATOM 672 C CA . MET A 1 89 ? -1.626 -0.493 -4.055 1.00 97.31 89 MET A CA 1
ATOM 673 C C . MET A 1 89 ? -2.926 0.279 -4.302 1.00 97.31 89 MET A C 1
ATOM 675 O O . MET A 1 89 ? -3.960 0.049 -3.678 1.00 97.31 89 MET A O 1
ATOM 679 N N . GLY A 1 90 ? -2.874 1.254 -5.208 1.00 97.38 90 GLY A N 1
ATOM 680 C CA . GLY A 1 90 ? -4.054 2.018 -5.610 1.00 97.38 90 GLY A CA 1
ATOM 681 C C . GLY A 1 90 ? -4.852 1.315 -6.706 1.00 97.38 90 GLY A C 1
ATOM 682 O O . GLY A 1 90 ? -4.271 0.678 -7.581 1.00 97.38 90 GLY A O 1
ATOM 683 N N . PHE A 1 91 ? -6.172 1.480 -6.707 1.00 97.50 91 PHE A N 1
ATOM 684 C CA . PHE A 1 91 ? -7.040 0.989 -7.778 1.00 97.50 91 PHE A CA 1
ATOM 685 C C . PHE A 1 91 ? -6.764 1.704 -9.113 1.00 97.50 91 PHE A C 1
ATOM 687 O O . PHE A 1 91 ? -6.766 2.942 -9.178 1.00 97.50 91 PHE A O 1
ATOM 694 N N . LYS A 1 92 ? -6.580 0.935 -10.195 1.00 95.81 92 LYS A N 1
ATOM 695 C CA . LYS A 1 92 ? -6.391 1.456 -11.557 1.00 95.81 92 LYS A CA 1
ATOM 696 C C . LYS A 1 92 ? -7.724 1.921 -12.150 1.00 95.81 92 LYS A C 1
ATOM 698 O O . LYS A 1 92 ? -8.506 1.142 -12.678 1.00 95.81 92 LYS A O 1
ATOM 703 N N . ARG A 1 93 ? -8.000 3.224 -12.065 1.00 94.75 93 ARG A N 1
ATOM 704 C CA . ARG A 1 93 ? -9.283 3.802 -12.514 1.00 94.75 93 ARG A CA 1
ATOM 705 C C . ARG A 1 93 ? -9.459 3.865 -14.024 1.00 94.75 93 ARG A C 1
ATOM 707 O O . ARG A 1 93 ? -10.576 3.732 -14.496 1.00 94.75 93 ARG A O 1
ATOM 714 N N . ASN A 1 94 ? -8.379 4.119 -14.746 1.00 94.19 94 ASN A N 1
ATOM 715 C CA . ASN A 1 94 ? -8.378 4.325 -16.189 1.00 94.19 94 ASN A CA 1
ATOM 716 C C . ASN A 1 94 ? -8.245 3.007 -16.967 1.00 94.19 94 ASN A C 1
ATOM 718 O O . ASN A 1 94 ? -7.812 3.035 -18.106 1.00 94.19 94 ASN A O 1
ATOM 722 N N . TRP A 1 95 ? -8.567 1.856 -16.365 1.00 95.56 95 TRP A N 1
ATOM 723 C CA . TRP A 1 95 ? -8.320 0.539 -16.964 1.00 95.56 95 TRP A CA 1
ATOM 724 C C . TRP A 1 95 ? -9.010 0.338 -18.324 1.00 95.56 95 TRP A C 1
ATOM 726 O O . TRP A 1 95 ? -8.446 -0.333 -19.172 1.00 95.56 95 TRP A O 1
ATOM 736 N N . GLN A 1 96 ? -10.171 0.961 -18.558 1.00 96.25 96 GLN A N 1
ATOM 737 C CA . GLN A 1 96 ? -10.886 0.880 -19.842 1.00 96.25 96 GLN A CA 1
ATOM 738 C C . GLN A 1 96 ? -10.251 1.719 -20.957 1.00 96.25 96 GLN A C 1
ATOM 740 O O . GLN A 1 96 ? -10.507 1.468 -22.127 1.00 96.25 96 GLN A O 1
ATOM 745 N N . SER A 1 97 ? -9.474 2.744 -20.604 1.00 96.44 97 SER A N 1
ATOM 746 C CA . SER A 1 97 ? -8.913 3.714 -21.553 1.00 96.44 97 SER A CA 1
ATOM 747 C C . SER A 1 97 ? -7.388 3.645 -21.647 1.00 96.44 97 SER A C 1
ATOM 749 O O . SER A 1 97 ? -6.781 4.467 -22.326 1.00 96.44 97 SER A O 1
ATOM 751 N N . ASP A 1 98 ? -6.752 2.774 -20.867 1.00 95.56 98 ASP A N 1
ATOM 752 C CA . ASP A 1 98 ? -5.302 2.593 -20.851 1.00 95.56 98 ASP A CA 1
ATOM 753 C C . ASP A 1 98 ? -4.904 1.494 -21.838 1.00 95.56 98 ASP A C 1
ATOM 755 O O . ASP A 1 98 ? -5.735 0.695 -22.266 1.00 95.56 98 ASP A O 1
ATOM 759 N N . HIS A 1 99 ? -3.619 1.430 -22.169 1.00 96.88 99 HIS A N 1
ATOM 760 C CA . HIS A 1 99 ? -3.091 0.373 -23.015 1.00 96.88 99 HIS A CA 1
ATOM 761 C C . HIS A 1 99 ? -3.334 -1.004 -22.360 1.00 96.88 99 HIS A C 1
ATOM 763 O O . HIS A 1 99 ? -3.027 -1.147 -21.169 1.00 96.88 99 HIS A O 1
ATOM 769 N N . PRO A 1 100 ? -3.828 -2.027 -23.092 1.00 96.44 100 PRO A N 1
ATOM 770 C CA . PRO A 1 100 ? -4.148 -3.342 -22.525 1.00 96.44 100 PRO A CA 1
ATOM 771 C C . PRO A 1 100 ? -2.997 -3.962 -21.724 1.00 96.44 100 PRO A C 1
ATOM 773 O O . PRO A 1 100 ? -3.200 -4.405 -20.596 1.00 96.44 100 PRO A O 1
ATOM 776 N N . GLN A 1 101 ? -1.763 -3.847 -22.226 1.00 96.69 101 GLN A N 1
ATOM 777 C CA . GLN A 1 101 ? -0.560 -4.317 -21.522 1.00 96.69 101 GLN A CA 1
ATOM 778 C C . GLN A 1 101 ? -0.395 -3.688 -20.126 1.00 96.69 101 GLN A C 1
ATOM 780 O O . GLN A 1 101 ? 0.007 -4.355 -19.183 1.00 96.69 101 GLN A O 1
ATOM 785 N N . ASN A 1 102 ? -0.762 -2.416 -19.926 1.00 95.75 102 ASN A N 1
ATOM 786 C CA . ASN A 1 102 ? -0.678 -1.780 -18.604 1.00 95.75 102 ASN A CA 1
ATOM 787 C C . ASN A 1 102 ? -1.724 -2.320 -17.619 1.00 95.75 102 ASN A C 1
ATOM 789 O O . ASN A 1 102 ? -1.550 -2.201 -16.401 1.00 95.75 102 ASN A O 1
ATOM 793 N N . VAL A 1 103 ? -2.843 -2.840 -18.126 1.00 97.31 103 VAL A N 1
ATOM 794 C CA . VAL A 1 103 ? -3.858 -3.528 -17.320 1.00 97.31 103 VAL A CA 1
ATOM 795 C C . VAL A 1 103 ? -3.363 -4.928 -16.978 1.00 97.31 103 VAL A C 1
ATOM 797 O O . VAL A 1 103 ? -3.404 -5.301 -15.808 1.00 97.31 103 VAL A O 1
ATOM 800 N N . GLU A 1 104 ? -2.802 -5.646 -17.950 1.00 97.75 104 GLU A N 1
ATOM 801 C CA . GLU A 1 104 ? -2.162 -6.947 -17.735 1.00 97.75 104 GLU A CA 1
ATOM 802 C C . GLU A 1 104 ? -1.031 -6.858 -16.709 1.00 97.75 104 GLU A C 1
ATOM 804 O O . GLU A 1 104 ? -1.000 -7.653 -15.778 1.00 97.75 104 GLU A O 1
ATOM 809 N N . HIS A 1 105 ? -0.164 -5.843 -16.780 1.00 98.00 105 HIS A N 1
ATOM 810 C CA . HIS A 1 105 ? 0.876 -5.616 -15.774 1.00 98.00 105 HIS A CA 1
ATOM 811 C C . HIS A 1 105 ? 0.289 -5.366 -14.378 1.00 98.00 105 HIS A C 1
ATOM 813 O O . HIS A 1 105 ? 0.799 -5.892 -13.393 1.00 98.00 105 HIS A O 1
ATOM 819 N N . TYR A 1 106 ? -0.792 -4.584 -14.268 1.00 98.25 106 TYR A N 1
ATOM 820 C CA . TYR A 1 106 ? -1.447 -4.309 -12.983 1.00 98.25 106 TYR A CA 1
ATOM 821 C C . TYR A 1 106 ? -2.037 -5.575 -12.351 1.00 98.25 106 TYR A C 1
ATOM 823 O O . TYR A 1 106 ? -1.877 -5.792 -11.153 1.00 98.25 106 TYR A O 1
ATOM 831 N N . ILE A 1 107 ? -2.709 -6.400 -13.155 1.00 98.31 107 ILE A N 1
ATOM 832 C CA . ILE A 1 107 ? -3.276 -7.677 -12.716 1.00 98.31 107 ILE A CA 1
ATOM 833 C C . ILE A 1 107 ? -2.164 -8.694 -12.427 1.00 98.31 107 ILE A C 1
ATOM 835 O O . ILE A 1 107 ? -2.215 -9.384 -11.415 1.00 98.31 107 ILE A O 1
ATOM 839 N N . GLY A 1 108 ? -1.118 -8.722 -13.250 1.00 98.44 108 GLY A N 1
ATOM 840 C CA . GLY A 1 108 ? 0.066 -9.553 -13.051 1.00 98.44 108 GLY A CA 1
ATOM 841 C C . GLY A 1 108 ? 0.738 -9.294 -11.706 1.00 98.44 108 GLY A C 1
ATOM 842 O O . GLY A 1 108 ? 1.055 -10.244 -11.007 1.00 98.44 108 GLY A O 1
ATOM 843 N N . VAL A 1 109 ? 0.846 -8.031 -11.276 1.00 98.56 109 VAL A N 1
ATOM 844 C CA . VAL A 1 109 ? 1.344 -7.690 -9.929 1.00 98.56 109 VAL A CA 1
ATOM 845 C C . VAL A 1 109 ? 0.507 -8.335 -8.822 1.00 98.56 109 VAL A C 1
ATOM 847 O O . VAL A 1 109 ? 1.064 -8.758 -7.811 1.00 98.56 109 VAL A O 1
ATOM 850 N N . ILE A 1 110 ? -0.817 -8.409 -8.985 1.00 98.44 110 ILE A N 1
ATOM 851 C CA . ILE A 1 110 ? -1.704 -9.029 -7.991 1.00 98.44 110 ILE A CA 1
ATOM 852 C C . ILE A 1 110 ? -1.430 -10.534 -7.915 1.00 98.44 110 ILE A C 1
ATOM 854 O O . ILE A 1 110 ? -1.272 -11.052 -6.814 1.00 98.44 110 ILE A O 1
ATOM 858 N N . TYR A 1 111 ? -1.319 -11.211 -9.061 1.00 98.38 111 TYR A N 1
ATOM 859 C CA . TYR A 1 111 ? -0.980 -12.637 -9.104 1.00 98.38 111 TYR A CA 1
ATOM 860 C C . TYR A 1 111 ? 0.398 -12.917 -8.501 1.00 98.38 111 TYR A C 1
ATOM 862 O O . TYR A 1 111 ? 0.499 -13.711 -7.571 1.00 98.38 111 TYR A O 1
ATOM 870 N N . ASP A 1 112 ? 1.422 -12.171 -8.921 1.00 98.31 112 ASP A N 1
ATOM 871 C CA . ASP A 1 112 ? 2.784 -12.322 -8.401 1.00 98.31 112 ASP A CA 1
ATOM 872 C C . ASP A 1 112 ? 2.848 -12.108 -6.882 1.00 98.31 112 ASP A C 1
ATOM 874 O O . ASP A 1 112 ? 3.648 -12.730 -6.188 1.00 98.31 112 ASP A O 1
ATOM 878 N N . SER A 1 113 ? 2.006 -11.218 -6.344 1.00 97.88 113 SER A N 1
ATOM 879 C CA . SER A 1 113 ? 1.927 -10.989 -4.899 1.00 97.88 113 SER A CA 1
ATOM 880 C C . SER A 1 113 ? 1.442 -12.236 -4.165 1.00 97.88 113 SER A C 1
ATOM 882 O O . SER A 1 113 ? 2.020 -12.598 -3.141 1.00 97.88 113 SER A O 1
ATOM 884 N N . PHE A 1 114 ? 0.409 -12.904 -4.681 1.00 96.50 114 PHE A N 1
ATOM 885 C CA . PHE A 1 114 ? -0.090 -14.141 -4.086 1.00 96.50 114 PHE A CA 1
ATOM 886 C C . PHE A 1 114 ? 0.925 -15.279 -4.211 1.00 96.50 114 PHE A C 1
ATOM 888 O O . PHE A 1 114 ? 1.173 -15.956 -3.215 1.00 96.50 114 PHE A O 1
ATOM 895 N N . ASP A 1 115 ? 1.585 -15.421 -5.363 1.00 97.62 115 ASP A N 1
ATOM 896 C CA . ASP A 1 115 ? 2.640 -16.424 -5.569 1.00 97.62 115 ASP A CA 1
ATOM 897 C C . ASP A 1 115 ? 3.817 -16.231 -4.593 1.00 97.62 115 ASP A C 1
ATOM 899 O O . ASP A 1 115 ? 4.426 -17.191 -4.119 1.00 97.62 115 ASP A O 1
ATOM 903 N N . LEU A 1 116 ? 4.108 -14.979 -4.226 1.00 96.31 116 LEU A N 1
ATOM 904 C CA . LEU A 1 116 ? 5.125 -14.619 -3.234 1.00 96.31 116 LEU A CA 1
ATOM 905 C C . LEU A 1 116 ? 4.609 -14.624 -1.781 1.00 96.31 116 LEU A C 1
ATOM 907 O O . LEU A 1 116 ? 5.346 -14.228 -0.875 1.00 96.31 116 LEU A O 1
ATOM 911 N N . ASN A 1 117 ? 3.383 -15.096 -1.530 1.00 94.88 117 ASN A N 1
ATOM 912 C CA . ASN A 1 117 ? 2.726 -15.149 -0.217 1.00 94.88 117 ASN A CA 1
ATOM 913 C C . ASN A 1 117 ? 2.532 -13.777 0.460 1.00 94.88 117 ASN A C 1
ATOM 915 O O . ASN A 1 117 ? 2.635 -13.649 1.684 1.00 94.88 117 ASN A O 1
ATOM 919 N N . TYR A 1 118 ? 2.251 -12.734 -0.321 1.00 96.56 118 TYR A N 1
ATOM 920 C CA . TYR A 1 118 ? 1.859 -11.423 0.193 1.00 96.56 118 TYR A CA 1
ATOM 921 C C . TYR A 1 118 ? 0.342 -11.336 0.366 1.00 96.56 118 TYR A C 1
ATOM 923 O O . TYR A 1 118 ? -0.429 -11.745 -0.500 1.00 96.56 118 TYR A O 1
ATOM 931 N N . GLY A 1 119 ? -0.098 -10.685 1.445 1.00 96.25 119 GLY A N 1
ATOM 932 C CA . GLY A 1 119 ? -1.452 -10.136 1.499 1.00 96.25 119 GLY A CA 1
ATOM 933 C C . GLY A 1 119 ? -1.586 -8.968 0.518 1.00 96.25 119 GLY A C 1
ATOM 934 O O . GLY A 1 119 ? -0.658 -8.173 0.370 1.00 96.25 119 GLY A O 1
ATOM 935 N N . VAL A 1 120 ? -2.734 -8.816 -0.139 1.00 96.94 120 VAL A N 1
ATOM 936 C CA . VAL A 1 120 ? -2.958 -7.728 -1.105 1.00 96.94 120 VAL A CA 1
ATOM 937 C C . VAL A 1 120 ? -4.076 -6.814 -0.623 1.00 96.94 120 VAL A C 1
ATOM 939 O O . VAL A 1 120 ? -5.185 -7.255 -0.341 1.00 96.94 120 VAL A O 1
ATOM 942 N N . CYS A 1 121 ? -3.801 -5.511 -0.585 1.00 97.31 121 CYS A N 1
ATOM 943 C CA . CYS A 1 121 ? -4.786 -4.476 -0.287 1.00 97.31 121 CYS A CA 1
ATOM 944 C C . CYS A 1 121 ? -4.875 -3.481 -1.448 1.00 97.31 121 CYS A C 1
ATOM 946 O O . CYS A 1 121 ? -3.894 -2.813 -1.788 1.00 97.31 121 CYS A O 1
ATOM 948 N N . ILE A 1 122 ? -6.072 -3.307 -2.011 1.00 97.81 122 ILE A N 1
ATOM 949 C CA . ILE A 1 122 ? -6.320 -2.340 -3.087 1.00 97.81 122 ILE A CA 1
ATOM 950 C C . ILE A 1 122 ? -7.166 -1.185 -2.556 1.00 97.81 122 ILE A C 1
ATOM 952 O O . ILE A 1 122 ? -8.327 -1.346 -2.189 1.00 97.81 122 ILE A O 1
ATOM 956 N N . MET A 1 123 ? -6.598 0.018 -2.553 1.00 97.19 123 MET A N 1
ATOM 957 C CA . MET A 1 123 ? -7.288 1.221 -2.100 1.00 97.19 123 MET A CA 1
ATOM 958 C C . MET A 1 123 ? -7.954 1.953 -3.269 1.00 97.19 123 MET A C 1
ATOM 960 O O . MET A 1 123 ? -7.299 2.327 -4.245 1.00 97.19 123 MET A O 1
ATOM 964 N N . ARG A 1 124 ? -9.250 2.254 -3.141 1.00 96.81 124 ARG A N 1
ATOM 965 C CA . ARG A 1 124 ? -10.012 3.059 -4.107 1.00 96.81 124 ARG A CA 1
ATOM 966 C C . ARG A 1 124 ? -10.626 4.283 -3.428 1.00 96.81 124 ARG A C 1
ATOM 968 O O . ARG A 1 124 ? -11.226 4.178 -2.368 1.00 96.81 124 ARG A O 1
ATOM 975 N N . MET A 1 125 ? -10.515 5.445 -4.072 1.00 94.25 125 MET A N 1
ATOM 976 C CA . MET A 1 125 ? -11.190 6.685 -3.664 1.00 94.25 125 MET A CA 1
ATOM 977 C C . MET A 1 125 ? -12.049 7.223 -4.810 1.00 94.25 125 MET A C 1
ATOM 979 O O . MET A 1 125 ? -11.667 7.091 -5.977 1.00 94.25 125 MET A O 1
ATOM 983 N N . LYS A 1 126 ? -13.177 7.877 -4.490 1.00 91.19 126 LYS A N 1
ATOM 984 C CA . LYS A 1 126 ? -14.123 8.426 -5.483 1.00 91.19 126 LYS A CA 1
ATOM 985 C C . LYS A 1 126 ? -13.470 9.439 -6.428 1.00 91.19 126 LYS A C 1
ATOM 987 O O . LYS A 1 126 ? -13.766 9.434 -7.620 1.00 91.19 126 LYS A O 1
ATOM 992 N N . GLN A 1 127 ? -12.549 10.263 -5.930 1.00 88.19 127 GLN A N 1
ATOM 993 C CA . GLN A 1 127 ? -11.786 11.253 -6.710 1.00 88.19 127 GLN A CA 1
ATOM 994 C C . GLN A 1 127 ? -10.472 10.686 -7.277 1.00 88.19 127 GLN A C 1
ATOM 996 O O . GLN A 1 127 ? -9.844 11.296 -8.130 1.00 88.19 127 GLN A O 1
ATOM 1001 N N . GLY A 1 128 ? -10.113 9.451 -6.916 1.00 91.25 128 GLY A N 1
ATOM 1002 C CA . GLY A 1 128 ? -8.849 8.826 -7.293 1.00 91.25 128 GLY A CA 1
ATOM 1003 C C . GLY A 1 128 ? -7.749 9.158 -6.293 1.00 91.25 128 GLY A C 1
ATOM 1004 O O . GLY A 1 128 ? -7.967 9.881 -5.327 1.00 91.25 128 GLY A O 1
ATOM 1005 N N . LEU A 1 129 ? -6.579 8.560 -6.500 1.00 91.44 129 LEU A N 1
ATOM 1006 C CA . LEU A 1 129 ? -5.443 8.701 -5.585 1.00 91.44 129 LEU A CA 1
ATOM 1007 C C . LEU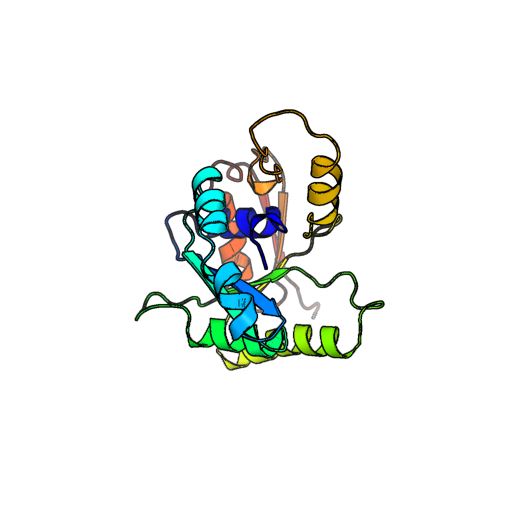 A 1 129 ? -4.349 9.623 -6.120 1.00 91.44 129 LEU A C 1
ATOM 1009 O O . LEU A 1 129 ? -3.549 10.108 -5.330 1.00 91.44 129 LEU A O 1
ATOM 1013 N N . ASN A 1 130 ? -4.271 9.810 -7.442 1.00 89.56 130 ASN A N 1
ATOM 1014 C CA . ASN A 1 130 ? -3.189 10.558 -8.072 1.00 89.56 130 ASN A CA 1
ATOM 1015 C C . ASN A 1 130 ? -3.535 12.048 -8.164 1.00 89.56 130 ASN A C 1
ATOM 1017 O O . ASN A 1 130 ? -4.445 12.416 -8.903 1.00 89.56 130 ASN A O 1
ATOM 1021 N N . ILE A 1 131 ? -2.776 12.879 -7.455 1.00 87.81 131 ILE A N 1
ATOM 1022 C CA . ILE A 1 131 ? -2.928 14.340 -7.438 1.00 87.81 131 ILE A CA 1
ATOM 1023 C C . ILE A 1 131 ? -1.836 15.067 -8.237 1.00 87.81 131 ILE A C 1
ATOM 1025 O O . ILE A 1 131 ? -1.708 16.283 -8.133 1.00 87.81 131 ILE A O 1
ATOM 1029 N N . SER A 1 132 ? -1.048 14.354 -9.052 1.00 86.00 132 SER A N 1
ATOM 1030 C CA . SER A 1 132 ? 0.052 14.957 -9.821 1.00 86.00 132 SER A CA 1
ATOM 1031 C C . SER A 1 132 ? -0.400 16.104 -10.731 1.00 86.00 132 SER A C 1
ATOM 1033 O O . SER A 1 132 ? 0.337 17.068 -10.903 1.00 86.00 132 SER A O 1
ATOM 1035 N N . ARG A 1 133 ? -1.621 16.036 -11.282 1.00 77.31 133 ARG A N 1
ATOM 1036 C CA . ARG A 1 133 ? -2.206 17.111 -12.102 1.00 77.31 133 ARG A CA 1
ATOM 1037 C C . ARG A 1 133 ? -2.436 18.397 -11.307 1.00 77.31 133 ARG A C 1
ATOM 1039 O O . ARG A 1 133 ? -2.143 19.467 -11.815 1.00 77.31 133 ARG A O 1
ATOM 1046 N N . MET A 1 134 ? -2.904 18.278 -10.064 1.00 69.31 134 MET A N 1
ATOM 1047 C CA . MET A 1 134 ? -3.141 19.432 -9.190 1.00 69.31 134 MET A CA 1
ATOM 1048 C C . MET A 1 134 ? -1.818 20.083 -8.780 1.00 69.31 134 MET A C 1
ATOM 1050 O O . MET A 1 134 ? -1.689 21.295 -8.843 1.00 69.31 134 MET A O 1
ATOM 1054 N N . MET A 1 135 ? -0.800 19.270 -8.470 1.00 66.69 135 MET A N 1
ATOM 1055 C CA . MET A 1 135 ? 0.536 19.783 -8.145 1.00 66.69 135 MET A CA 1
ATOM 1056 C C . MET A 1 135 ? 1.206 20.528 -9.302 1.00 66.69 135 MET A C 1
ATOM 1058 O O . MET A 1 135 ? 2.024 21.396 -9.042 1.00 66.69 135 MET A O 1
ATOM 1062 N N . ARG A 1 136 ? 0.910 20.184 -10.562 1.00 59.22 136 ARG A N 1
ATOM 1063 C CA . ARG A 1 136 ? 1.469 20.894 -11.724 1.00 59.22 136 ARG A CA 1
ATOM 1064 C C . ARG A 1 136 ? 0.795 22.247 -11.957 1.00 59.22 136 ARG A C 1
ATOM 1066 O O . ARG A 1 136 ? 1.483 23.174 -12.346 1.00 59.22 136 ARG A O 1
ATOM 1073 N N . ALA A 1 137 ? -0.504 22.359 -11.676 1.00 57.81 137 ALA A N 1
ATOM 1074 C CA . ALA A 1 137 ? -1.245 23.611 -11.829 1.00 57.81 137 ALA A CA 1
ATOM 1075 C C . ALA A 1 137 ? -0.820 24.687 -10.809 1.00 57.81 137 ALA A C 1
ATOM 1077 O O . ALA A 1 137 ? -0.772 25.861 -11.155 1.00 57.81 137 ALA A O 1
ATOM 1078 N N . ASP A 1 138 ? -0.449 24.292 -9.585 1.00 52.56 138 ASP A N 1
ATOM 1079 C CA . ASP A 1 138 ? 0.029 25.228 -8.551 1.00 52.56 138 ASP A CA 1
ATOM 1080 C C . ASP A 1 138 ? 1.444 25.778 -8.824 1.00 52.56 138 ASP A C 1
ATOM 1082 O O . ASP A 1 138 ? 1.830 26.791 -8.247 1.00 52.56 138 ASP A O 1
ATOM 1086 N N . VAL A 1 139 ? 2.241 25.132 -9.686 1.00 54.75 139 VAL A N 1
ATOM 1087 C CA . VAL A 1 139 ? 3.623 25.564 -9.982 1.00 54.75 139 VAL A CA 1
ATOM 1088 C C . VAL A 1 139 ? 3.661 26.756 -10.948 1.00 54.75 139 VAL A C 1
ATOM 1090 O O . VAL A 1 139 ? 4.595 27.550 -10.872 1.00 54.75 139 VAL A O 1
ATOM 1093 N N . ASP A 1 140 ? 2.629 26.941 -11.778 1.00 50.62 140 ASP A N 1
ATOM 1094 C CA . ASP A 1 140 ? 2.535 28.076 -12.712 1.00 50.62 140 ASP A CA 1
ATOM 1095 C C . ASP A 1 140 ? 2.123 29.398 -12.029 1.00 50.62 140 ASP A C 1
ATOM 1097 O O . ASP A 1 140 ? 2.221 30.463 -12.633 1.00 50.62 140 ASP A O 1
ATOM 1101 N N . SER A 1 141 ? 1.708 29.370 -10.756 1.00 48.16 141 SER A N 1
ATOM 1102 C CA . SER A 1 141 ? 1.498 30.571 -9.932 1.00 48.16 141 SER A CA 1
ATOM 1103 C C . SER A 1 141 ? 2.620 30.719 -8.908 1.00 48.16 141 SER A C 1
ATOM 1105 O O . SER A 1 141 ? 2.516 30.347 -7.741 1.00 48.16 141 SER A O 1
ATOM 1107 N N . SER A 1 142 ? 3.740 31.270 -9.362 1.00 50.38 142 SER A N 1
ATOM 1108 C CA . SER A 1 142 ? 4.924 31.518 -8.550 1.00 50.38 142 SER A CA 1
ATOM 1109 C C . SER A 1 142 ? 4.709 32.635 -7.518 1.00 50.38 142 SER A C 1
ATOM 1111 O O . SER A 1 142 ? 5.056 33.776 -7.805 1.00 50.38 142 SER A O 1
ATOM 1113 N N . ILE A 1 143 ? 4.229 32.317 -6.305 1.00 43.84 143 ILE A N 1
ATOM 1114 C CA . ILE A 1 143 ? 4.542 33.060 -5.064 1.00 43.84 143 ILE A CA 1
ATOM 1115 C C . ILE A 1 143 ? 4.611 32.076 -3.865 1.00 43.84 143 ILE A C 1
ATOM 1117 O O . ILE A 1 143 ? 3.716 31.267 -3.656 1.00 43.84 143 ILE A O 1
ATOM 1121 N N . VAL A 1 144 ? 5.686 32.202 -3.067 1.00 37.69 144 VAL A N 1
ATOM 1122 C CA . VAL A 1 144 ? 5.989 31.664 -1.710 1.00 37.69 144 VAL A CA 1
ATOM 1123 C C . VAL A 1 144 ?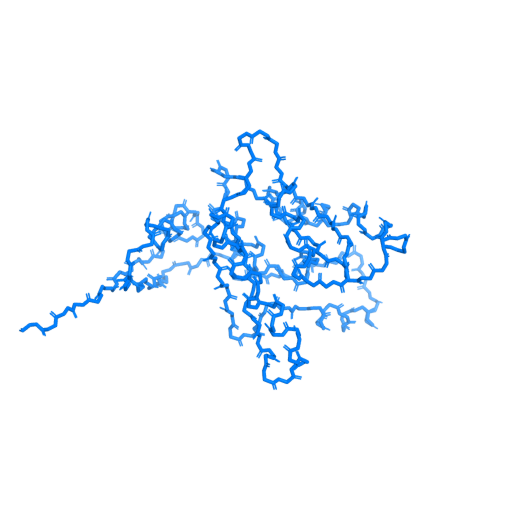 6.227 30.155 -1.469 1.00 37.69 144 VAL A C 1
ATOM 1125 O O . VAL A 1 144 ? 5.350 29.387 -1.090 1.00 37.69 144 VAL A O 1
ATOM 1128 N N . GLY A 1 145 ? 7.512 29.775 -1.432 1.00 39.00 145 GLY A N 1
ATOM 1129 C CA . GLY A 1 145 ? 8.244 29.557 -0.164 1.00 39.00 145 GLY A CA 1
ATOM 1130 C C . GLY A 1 145 ? 7.951 28.329 0.714 1.00 39.00 145 GLY A C 1
ATOM 1131 O O . GLY A 1 145 ? 8.832 27.903 1.455 1.00 39.00 145 GLY A O 1
ATOM 1132 N N . PHE A 1 146 ? 6.788 27.689 0.629 1.00 39.38 146 PHE A N 1
ATOM 1133 C CA . PHE A 1 146 ? 6.506 26.442 1.341 1.00 39.38 146 PHE A CA 1
ATOM 1134 C C . PHE A 1 146 ? 5.515 25.629 0.522 1.00 39.38 146 PHE A C 1
ATOM 1136 O O . PHE A 1 146 ? 4.315 25.831 0.652 1.00 39.38 146 PHE A O 1
ATOM 1143 N N . ALA A 1 147 ? 5.989 24.660 -0.269 1.00 53.25 147 ALA A N 1
ATOM 1144 C CA . ALA A 1 147 ? 5.095 23.679 -0.880 1.00 53.25 147 ALA A CA 1
ATOM 1145 C C . ALA A 1 147 ? 4.262 23.014 0.235 1.00 53.25 147 ALA A C 1
ATOM 1147 O O . ALA A 1 147 ? 4.772 22.205 1.034 1.00 53.25 147 ALA A O 1
ATOM 1148 N N . GLN A 1 148 ? 3.005 23.440 0.360 1.00 66.38 148 GLN A N 1
ATOM 1149 C CA . GLN A 1 148 ? 2.087 22.946 1.367 1.00 66.38 148 GLN A CA 1
ATOM 1150 C C . GLN A 1 148 ? 1.692 21.542 0.931 1.00 66.38 148 GLN A C 1
ATOM 1152 O O . GLN A 1 148 ? 1.203 21.317 -0.173 1.00 66.38 148 GLN A O 1
ATOM 1157 N N . GLN A 1 149 ? 1.992 20.549 1.767 1.00 80.75 149 GLN A N 1
ATOM 1158 C CA . GLN A 1 149 ? 1.656 19.179 1.412 1.00 80.75 149 GLN A CA 1
ATOM 1159 C C . GLN A 1 149 ? 0.132 19.051 1.396 1.00 80.75 149 GLN A C 1
ATOM 1161 O O . GLN A 1 149 ? -0.511 19.407 2.382 1.00 80.75 149 GLN A O 1
ATOM 1166 N N . ALA A 1 150 ? -0.427 18.492 0.320 1.00 83.25 150 ALA A N 1
ATOM 1167 C CA . ALA A 1 150 ? -1.867 18.288 0.201 1.00 83.25 150 ALA A CA 1
ATOM 1168 C C . ALA A 1 150 ? -2.422 17.578 1.446 1.00 83.25 150 ALA A C 1
ATOM 1170 O O . ALA A 1 150 ? -1.875 16.555 1.880 1.00 83.25 150 ALA A O 1
ATOM 1171 N N . SER A 1 151 ? -3.478 18.123 2.045 1.00 85.56 151 SER A N 1
ATOM 1172 C CA . SER A 1 151 ? -4.165 17.483 3.164 1.00 85.56 151 SER A CA 1
ATOM 1173 C C . SER A 1 151 ? -4.963 16.277 2.661 1.00 85.56 151 SER A C 1
ATOM 1175 O O . SER A 1 151 ? -5.361 16.198 1.500 1.00 85.56 151 SER A O 1
ATOM 1177 N N . THR A 1 152 ? -5.156 15.278 3.519 1.00 92.12 152 THR A N 1
ATOM 1178 C CA . THR A 1 152 ? -5.980 14.106 3.198 1.00 92.12 152 THR A CA 1
ATOM 1179 C C . THR A 1 152 ? -6.900 13.814 4.364 1.00 92.12 152 THR A C 1
ATOM 1181 O O . THR A 1 152 ? -6.610 14.186 5.503 1.00 92.12 152 THR A O 1
ATOM 1184 N N . ILE A 1 153 ? -7.977 13.075 4.101 1.00 91.00 153 ILE A N 1
ATOM 1185 C CA . ILE A 1 153 ? -8.904 12.643 5.149 1.00 91.00 153 ILE A CA 1
ATOM 1186 C C . ILE A 1 153 ? -8.185 11.884 6.274 1.00 91.00 153 ILE A C 1
ATOM 1188 O O . ILE A 1 153 ? -8.535 12.045 7.432 1.00 91.00 153 ILE A O 1
ATOM 1192 N N . PHE A 1 154 ? -7.120 11.139 5.973 1.00 92.94 154 PHE A N 1
ATOM 1193 C CA . PHE A 1 154 ? -6.369 10.343 6.949 1.00 92.94 154 PHE A CA 1
ATOM 1194 C C . PHE A 1 154 ? -5.495 11.197 7.885 1.00 92.94 154 PHE A C 1
ATOM 1196 O O . PHE A 1 154 ? -5.040 10.723 8.932 1.00 92.94 154 PHE A O 1
ATOM 1203 N N . GLN A 1 155 ? -5.285 12.472 7.541 1.00 90.62 155 GLN A N 1
ATOM 1204 C CA . GLN A 1 155 ? -4.619 13.450 8.399 1.00 90.62 155 GLN A CA 1
ATOM 1205 C C . GLN A 1 155 ? -5.583 14.227 9.312 1.00 90.62 155 GLN A C 1
ATOM 1207 O O . GLN A 1 155 ? -5.125 14.874 10.255 1.00 90.62 155 GLN A O 1
ATOM 1212 N N . LEU A 1 156 ? -6.896 14.102 9.092 1.00 91.56 156 LEU A N 1
ATOM 1213 C CA . LEU A 1 156 ? -7.945 14.816 9.822 1.00 91.56 156 LEU A CA 1
ATOM 1214 C C . LEU A 1 156 ? -8.595 13.939 10.903 1.00 91.56 156 LEU A C 1
ATOM 1216 O O . LEU A 1 156 ? -8.645 12.712 10.786 1.00 91.56 156 LEU A O 1
ATOM 1220 N N . GLU A 1 157 ? -9.112 14.577 11.953 1.00 91.69 157 GLU A N 1
ATOM 1221 C CA . GLU A 1 157 ? -9.976 13.929 12.948 1.00 91.69 157 GLU A CA 1
ATOM 1222 C C . GLU A 1 157 ? -11.303 13.528 12.287 1.00 91.69 157 GLU A C 1
ATOM 1224 O O . GLU A 1 157 ? -11.946 14.341 11.625 1.00 91.69 157 GLU A O 1
ATOM 1229 N N . GLN A 1 158 ? -11.713 12.267 12.442 1.00 93.31 158 GLN A N 1
ATOM 1230 C CA . GLN A 1 158 ? -12.917 11.758 11.779 1.00 93.31 158 GLN A CA 1
ATOM 1231 C C . GLN A 1 158 ? -14.203 12.008 12.563 1.00 93.31 158 GLN A C 1
ATOM 1233 O O . GLN A 1 158 ? -15.275 12.025 11.961 1.00 93.31 158 GLN A O 1
ATOM 1238 N N . GLY A 1 159 ? -14.113 12.210 13.880 1.00 92.12 159 GLY A N 1
ATOM 1239 C CA . GLY A 1 159 ? -15.288 12.319 14.742 1.00 92.12 159 GLY A CA 1
ATOM 1240 C C . GLY A 1 159 ? -16.092 11.014 14.789 1.00 92.12 159 GLY A C 1
ATOM 1241 O O . GLY A 1 159 ? -15.524 9.924 14.751 1.00 92.12 159 GLY A O 1
ATOM 1242 N N . ARG A 1 160 ? -17.421 11.125 14.897 1.00 93.88 160 ARG A N 1
ATOM 1243 C CA . ARG A 1 160 ? -18.351 9.985 14.925 1.00 93.88 160 ARG A CA 1
ATOM 1244 C C . ARG A 1 160 ? -18.763 9.593 13.504 1.00 93.88 160 ARG A C 1
ATOM 1246 O O . ARG A 1 160 ? -19.804 10.019 13.017 1.00 93.88 160 ARG A O 1
ATOM 1253 N N . LYS A 1 161 ? -17.925 8.801 12.837 1.00 94.75 161 LYS A N 1
ATOM 1254 C CA . LYS A 1 161 ? -18.228 8.173 11.539 1.00 94.75 161 LYS A CA 1
ATOM 1255 C C . LYS A 1 161 ? -18.321 6.658 11.680 1.00 94.75 161 LYS A C 1
ATOM 1257 O O . LYS A 1 161 ? -18.023 6.117 12.741 1.00 94.75 161 LYS A O 1
ATOM 1262 N N . THR A 1 162 ? -18.704 5.976 10.611 1.00 97.00 162 THR A N 1
ATOM 1263 C CA . THR A 1 162 ? -18.807 4.516 10.597 1.00 97.00 162 THR A CA 1
ATOM 1264 C C . THR A 1 162 ? -17.772 3.916 9.650 1.00 97.00 162 THR A C 1
ATOM 1266 O O . THR A 1 162 ? -17.541 4.452 8.567 1.00 97.00 162 THR A O 1
ATOM 1269 N N . ILE A 1 163 ? -17.141 2.822 10.074 1.00 96.88 163 ILE A N 1
ATOM 1270 C CA . ILE A 1 163 ? -16.310 1.948 9.245 1.00 96.88 163 ILE A CA 1
ATOM 1271 C C . ILE A 1 163 ? -17.095 0.652 9.058 1.00 96.88 163 ILE A C 1
ATOM 1273 O O . ILE A 1 163 ? -17.293 -0.098 10.016 1.00 96.88 163 ILE A O 1
ATOM 1277 N N . ASP A 1 164 ? -17.546 0.417 7.833 1.00 97.62 164 ASP A N 1
ATOM 1278 C CA . ASP A 1 164 ? -18.279 -0.789 7.463 1.00 97.62 164 ASP A CA 1
ATOM 1279 C C . ASP A 1 164 ? -17.320 -1.813 6.865 1.00 97.62 164 ASP A C 1
ATOM 1281 O O . ASP A 1 164 ? -16.556 -1.503 5.949 1.00 97.62 164 ASP A O 1
ATOM 1285 N N . ILE A 1 165 ? -17.362 -3.027 7.402 1.00 96.81 165 ILE A N 1
ATOM 1286 C CA . ILE A 1 165 ? -16.519 -4.148 7.004 1.00 96.81 165 ILE A CA 1
ATOM 1287 C C . ILE A 1 165 ? -17.429 -5.237 6.461 1.00 96.81 165 ILE A C 1
ATOM 1289 O O . ILE A 1 165 ? -18.368 -5.643 7.138 1.00 96.81 165 ILE A O 1
ATOM 1293 N N . TYR A 1 166 ? -17.128 -5.724 5.264 1.00 95.62 166 TYR A N 1
ATOM 1294 C CA . TYR A 1 166 ? -17.836 -6.836 4.640 1.00 95.62 166 TYR A CA 1
ATOM 1295 C C . TYR A 1 166 ? -16.922 -8.055 4.678 1.00 95.62 166 TYR A C 1
ATOM 1297 O O . TYR A 1 166 ? -16.037 -8.200 3.837 1.00 95.62 166 TYR A O 1
ATOM 1305 N N . TRP A 1 167 ? -17.102 -8.897 5.690 1.00 94.31 167 TRP A N 1
ATOM 1306 C CA . TRP A 1 167 ? -16.339 -10.125 5.853 1.00 94.31 167 TRP A CA 1
ATOM 1307 C C . TRP A 1 167 ? -17.074 -11.265 5.144 1.00 94.31 167 TRP A C 1
ATOM 1309 O O . TRP A 1 167 ? -17.968 -11.901 5.697 1.00 94.31 167 TRP A O 1
ATOM 1319 N N . LEU A 1 168 ? -16.752 -11.435 3.861 1.00 93.25 168 LEU A N 1
ATOM 1320 C CA . LEU A 1 168 ? -17.444 -12.367 2.962 1.00 93.25 168 LEU A CA 1
ATOM 1321 C C . LEU A 1 168 ? -16.668 -13.668 2.725 1.00 93.25 168 LEU A C 1
ATOM 1323 O O . LEU A 1 168 ? -17.249 -14.642 2.263 1.00 93.25 168 LEU A O 1
ATOM 1327 N N . PHE A 1 169 ? -15.373 -13.675 3.035 1.00 89.94 169 PHE A N 1
ATOM 1328 C CA . PHE A 1 169 ? -14.473 -14.810 2.868 1.00 89.94 169 PHE A CA 1
ATOM 1329 C C . PHE A 1 169 ? -13.448 -14.817 3.997 1.00 89.94 169 PHE A C 1
ATOM 1331 O O . PHE A 1 169 ? -13.104 -13.755 4.524 1.00 89.94 169 PHE A O 1
ATOM 1338 N N . ASP A 1 170 ? -12.949 -15.997 4.353 1.00 87.50 170 ASP A N 1
ATOM 1339 C CA . ASP A 1 170 ? -11.814 -16.108 5.262 1.00 87.50 170 ASP A CA 1
ATOM 1340 C C . ASP A 1 170 ? -10.530 -15.672 4.545 1.00 87.50 170 ASP A C 1
ATOM 1342 O O . ASP A 1 170 ? -10.131 -16.252 3.537 1.00 87.50 170 ASP A O 1
ATOM 1346 N N . ASP A 1 171 ? -9.912 -14.610 5.055 1.00 86.50 171 ASP A N 1
ATOM 1347 C CA . ASP A 1 171 ? -8.680 -14.016 4.540 1.00 86.50 171 ASP A CA 1
ATOM 1348 C C . ASP A 1 171 ? -7.541 -14.060 5.574 1.00 86.50 171 ASP A C 1
ATOM 1350 O O . ASP A 1 171 ? -6.609 -13.251 5.530 1.00 86.50 171 ASP A O 1
ATOM 1354 N N . GLY A 1 172 ? -7.645 -14.957 6.562 1.00 86.12 172 GLY A N 1
ATOM 1355 C CA . GLY A 1 172 ? -6.706 -15.028 7.681 1.00 86.12 172 GLY A CA 1
ATOM 1356 C C . GLY A 1 172 ? -6.836 -13.852 8.656 1.00 86.12 172 GLY A C 1
ATOM 1357 O O . GLY A 1 172 ? -5.937 -13.606 9.462 1.00 86.12 172 GLY A O 1
ATOM 1358 N N . GLY A 1 173 ? -7.938 -13.098 8.580 1.00 90.38 173 GLY A N 1
ATOM 1359 C CA . GLY A 1 173 ? -8.278 -12.011 9.493 1.00 90.38 173 GLY A CA 1
ATOM 1360 C C . GLY A 1 173 ? -7.711 -10.645 9.105 1.00 90.38 173 GLY A C 1
ATOM 1361 O O . GLY A 1 173 ? -7.885 -9.685 9.866 1.00 90.38 173 GLY A O 1
ATOM 1362 N N . LEU A 1 174 ? -7.063 -10.505 7.941 1.00 90.69 174 LEU A N 1
ATOM 1363 C CA . LEU A 1 174 ? -6.511 -9.224 7.485 1.00 90.69 174 LEU A CA 1
ATOM 1364 C C . LEU A 1 174 ? -7.605 -8.145 7.376 1.00 90.69 174 LEU A C 1
ATOM 1366 O O . LEU A 1 174 ? -7.413 -7.019 7.848 1.00 90.69 174 LEU A O 1
ATOM 1370 N N . THR A 1 175 ? -8.776 -8.503 6.845 1.00 93.38 175 THR A N 1
ATOM 1371 C CA . THR A 1 175 ? -9.947 -7.624 6.696 1.00 93.38 175 THR A CA 1
ATOM 1372 C C . THR A 1 175 ? -10.448 -7.080 8.035 1.00 93.38 175 THR A C 1
ATOM 1374 O O . THR A 1 175 ? -10.931 -5.948 8.093 1.00 93.38 175 THR A O 1
ATOM 1377 N N . LEU A 1 176 ? -10.283 -7.827 9.131 1.00 94.50 176 LEU A N 1
ATOM 1378 C CA . LEU A 1 176 ? -10.644 -7.385 10.485 1.00 94.50 176 LEU A CA 1
ATOM 1379 C C . LEU A 1 176 ? -9.497 -6.646 11.192 1.00 94.50 176 LEU A C 1
ATOM 1381 O O . LEU A 1 176 ? -9.733 -5.714 11.968 1.00 94.50 176 LEU A O 1
ATOM 1385 N N . LEU A 1 177 ? -8.248 -7.013 10.902 1.00 94.12 177 LEU A N 1
ATOM 1386 C CA . LEU A 1 177 ? -7.065 -6.412 11.512 1.00 94.12 177 LEU A CA 1
ATOM 1387 C C . LEU A 1 177 ? -6.894 -4.937 11.125 1.00 94.12 177 LEU A C 1
ATOM 1389 O O . LEU A 1 177 ? -6.617 -4.097 11.983 1.00 94.12 177 LEU A O 1
ATOM 1393 N N . ILE A 1 178 ? -7.065 -4.601 9.844 1.00 93.75 178 ILE A N 1
ATOM 1394 C CA . ILE A 1 178 ? -6.919 -3.226 9.341 1.00 93.75 178 ILE A CA 1
ATOM 1395 C C . ILE A 1 178 ? -7.830 -2.223 10.082 1.00 93.75 178 ILE A C 1
ATOM 1397 O O . ILE A 1 178 ? -7.309 -1.235 10.616 1.00 93.75 178 ILE A O 1
ATOM 1401 N N . PRO A 1 179 ? -9.158 -2.428 10.168 1.00 94.50 179 PRO A N 1
ATOM 1402 C CA . PRO A 1 179 ? -10.047 -1.513 10.878 1.00 94.50 179 PRO A CA 1
ATOM 1403 C C . PRO A 1 179 ? -9.797 -1.501 12.390 1.00 94.50 179 PRO A C 1
ATOM 1405 O O . PRO A 1 179 ? -9.886 -0.431 12.993 1.00 94.50 179 PRO A O 1
ATOM 1408 N N . TYR A 1 180 ? -9.410 -2.628 12.997 1.00 94.44 180 TYR A N 1
ATOM 1409 C CA . TYR A 1 180 ? -8.983 -2.662 14.400 1.00 94.44 180 TYR A CA 1
ATOM 1410 C C . TYR A 1 180 ? -7.767 -1.753 14.648 1.00 94.44 180 TYR A C 1
ATOM 1412 O O . TYR A 1 180 ? -7.779 -0.906 15.543 1.00 94.44 180 TYR A O 1
ATOM 1420 N N . LEU A 1 181 ? -6.718 -1.863 13.827 1.00 94.75 181 LEU A N 1
ATOM 1421 C CA . LEU A 1 181 ? -5.536 -1.003 13.942 1.00 94.75 181 LEU A CA 1
ATOM 1422 C C . LEU A 1 181 ? -5.876 0.472 13.712 1.00 94.75 181 LEU A C 1
ATOM 1424 O O . LEU A 1 181 ? -5.294 1.345 14.365 1.00 94.75 181 LEU A O 1
ATOM 1428 N N . LEU A 1 182 ? -6.817 0.747 12.806 1.00 93.81 182 LEU A N 1
ATOM 1429 C CA . LEU A 1 182 ? -7.274 2.093 12.493 1.00 93.81 182 LEU A CA 1
ATOM 1430 C C . LEU A 1 182 ? -7.964 2.740 13.700 1.00 93.81 182 LEU A C 1
ATOM 1432 O O . LEU A 1 182 ? -7.559 3.829 14.106 1.00 93.81 182 LEU A O 1
ATOM 1436 N N . THR A 1 183 ? -8.931 2.066 14.331 1.00 94.38 183 THR A N 1
ATOM 1437 C CA . THR A 1 183 ? -9.678 2.608 15.485 1.00 94.38 183 THR A CA 1
ATOM 1438 C C . THR A 1 183 ? -8.821 2.797 16.734 1.00 94.38 183 THR A C 1
ATOM 1440 O O . THR A 1 183 ? -9.134 3.640 17.571 1.00 94.38 183 THR A O 1
ATOM 1443 N N . ARG A 1 184 ? -7.663 2.136 16.844 1.00 94.06 184 ARG A N 1
ATOM 1444 C CA . ARG A 1 184 ? -6.686 2.437 17.908 1.00 94.06 184 ARG A CA 1
ATOM 1445 C C . ARG A 1 184 ? -5.974 3.782 17.738 1.00 94.06 184 ARG A C 1
ATOM 1447 O O . ARG A 1 184 ? -5.243 4.210 18.634 1.00 94.06 184 ARG A O 1
ATOM 1454 N N . LYS A 1 185 ? -6.124 4.466 16.601 1.00 93.69 185 LYS A N 1
ATOM 1455 C CA . LYS A 1 185 ? -5.486 5.768 16.359 1.00 93.69 185 LYS A CA 1
ATOM 1456 C C . LYS A 1 185 ? -6.414 6.906 16.771 1.00 93.69 185 LYS A C 1
ATOM 1458 O O . LYS A 1 185 ? -7.603 6.893 16.475 1.00 93.69 185 LYS A O 1
ATOM 1463 N N . LYS A 1 186 ? -5.833 7.954 17.375 1.00 93.81 186 LYS A N 1
ATOM 1464 C CA . LYS A 1 186 ? -6.545 9.144 17.886 1.00 93.81 186 LYS A CA 1
ATOM 1465 C C . LYS A 1 186 ? -7.624 9.670 16.926 1.00 93.81 186 LYS A C 1
ATOM 1467 O O . LYS A 1 186 ? -8.756 9.848 17.354 1.00 93.81 186 LYS A O 1
ATOM 1472 N N . ARG A 1 187 ? -7.275 9.807 15.641 1.00 95.06 187 ARG A N 1
ATOM 1473 C CA . ARG A 1 187 ? -8.141 10.345 14.577 1.00 95.06 187 ARG A CA 1
ATOM 1474 C C . ARG A 1 187 ? -9.389 9.514 14.279 1.00 95.06 187 ARG A C 1
ATOM 1476 O O . ARG A 1 187 ? -10.345 10.050 13.729 1.00 95.06 187 ARG A O 1
ATOM 1483 N N . TRP A 1 188 ? -9.361 8.224 14.602 1.00 95.62 188 TRP A N 1
ATOM 1484 C CA . TRP A 1 188 ? -10.365 7.229 14.214 1.00 95.62 188 TRP A CA 1
ATOM 1485 C C . TRP A 1 188 ? -11.010 6.532 15.420 1.00 95.62 188 TRP A C 1
ATOM 1487 O O . TRP A 1 188 ? -11.915 5.725 15.241 1.00 95.62 188 TRP A O 1
ATOM 1497 N N . ARG A 1 189 ? -10.588 6.851 16.653 1.00 95.19 189 ARG A N 1
ATOM 1498 C CA . ARG A 1 189 ? -11.055 6.200 17.895 1.00 95.19 189 ARG A CA 1
ATOM 1499 C C . ARG A 1 189 ? -12.556 6.323 18.156 1.00 95.19 189 ARG A C 1
ATOM 1501 O O . ARG A 1 189 ? -13.121 5.525 18.886 1.00 95.19 189 ARG A O 1
ATOM 1508 N N . ASN A 1 190 ? -13.174 7.353 17.584 1.00 95.88 190 ASN A N 1
ATOM 1509 C CA . ASN A 1 190 ? -14.597 7.637 17.735 1.00 95.88 190 ASN A CA 1
ATOM 1510 C C . ASN A 1 190 ? -15.433 7.029 16.597 1.00 95.88 190 ASN A C 1
ATOM 1512 O O . ASN A 1 190 ? -16.653 7.205 16.585 1.00 95.88 190 ASN A O 1
ATOM 1516 N N . CYS A 1 191 ? -14.800 6.349 15.635 1.00 96.50 191 CYS A N 1
ATOM 1517 C CA . CYS A 1 191 ? -15.517 5.687 14.559 1.00 96.50 191 CYS A CA 1
ATOM 1518 C C . CYS A 1 191 ? -16.170 4.396 15.064 1.00 96.50 191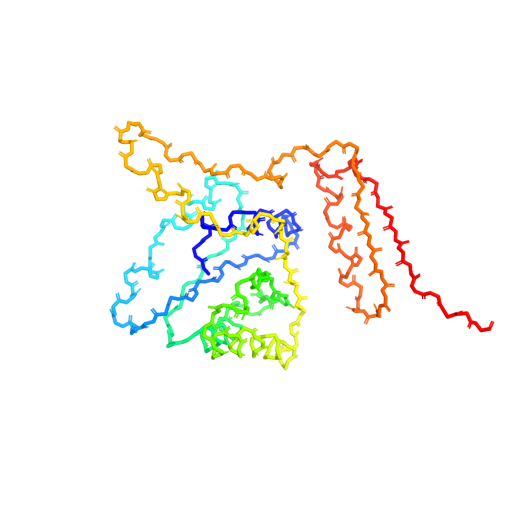 CYS A C 1
ATOM 1520 O O . CYS A 1 191 ? -15.517 3.565 15.693 1.00 96.50 191 CYS A O 1
ATOM 1522 N N . LYS A 1 192 ? -17.449 4.201 14.740 1.00 96.62 192 LYS A N 1
ATOM 1523 C CA . LYS A 1 192 ? -18.164 2.945 14.983 1.00 96.62 192 LYS A CA 1
ATOM 1524 C C . LYS A 1 192 ? -17.767 1.927 13.919 1.00 96.62 192 LYS A C 1
ATOM 1526 O O . LYS A 1 192 ? -17.822 2.237 12.733 1.00 96.62 192 LYS A O 1
ATOM 1531 N N . VAL A 1 193 ? -17.410 0.715 14.326 1.00 97.19 193 VAL A N 1
ATOM 1532 C CA . VAL A 1 193 ? -17.145 -0.393 13.399 1.00 97.19 193 VAL A CA 1
ATOM 1533 C C . VAL A 1 193 ? -18.397 -1.257 13.285 1.00 97.19 193 VAL A C 1
ATOM 1535 O O . VAL A 1 193 ? -19.003 -1.590 14.304 1.00 97.19 193 VAL A O 1
ATOM 1538 N N . ARG A 1 194 ? -18.799 -1.601 12.060 1.00 97.50 194 ARG A N 1
ATOM 1539 C CA . ARG A 1 194 ? -19.855 -2.584 11.782 1.00 97.50 194 ARG A CA 1
ATOM 1540 C C . ARG A 1 194 ? -19.284 -3.685 10.902 1.00 97.50 194 ARG A C 1
ATOM 1542 O O . ARG A 1 194 ? -18.644 -3.382 9.900 1.00 97.50 194 ARG A O 1
ATOM 1549 N N . VAL A 1 195 ? -19.522 -4.935 11.280 1.00 96.25 195 VAL A N 1
ATOM 1550 C CA . VAL A 1 195 ? -19.109 -6.108 10.504 1.00 96.25 195 VAL A CA 1
ATOM 1551 C C . VAL A 1 195 ? -20.359 -6.751 9.924 1.00 96.25 195 VAL A C 1
ATOM 1553 O O . VAL A 1 195 ? -21.285 -7.082 10.659 1.00 96.25 195 VAL A O 1
ATOM 1556 N N . PHE A 1 196 ? -20.375 -6.897 8.607 1.00 96.06 196 PHE A N 1
ATOM 1557 C CA . PHE A 1 196 ? -21.387 -7.611 7.848 1.00 96.06 196 PHE A CA 1
ATOM 1558 C C . PHE A 1 196 ? -20.774 -8.924 7.380 1.00 96.06 196 PHE A C 1
ATOM 1560 O O . PHE A 1 196 ? -19.699 -8.917 6.780 1.00 96.06 196 PHE A O 1
ATOM 1567 N N . VAL A 1 197 ? -21.448 -10.033 7.666 1.00 92.81 197 VAL A N 1
ATOM 1568 C CA . VAL A 1 197 ? -21.023 -11.382 7.282 1.00 92.81 197 VAL A CA 1
ATOM 1569 C C . VAL A 1 197 ? -21.997 -11.953 6.260 1.00 92.81 197 VAL A C 1
ATOM 1571 O O . VAL A 1 197 ? -23.200 -11.698 6.339 1.00 92.81 197 VAL A O 1
ATOM 1574 N N . GLY A 1 198 ? -21.480 -12.696 5.281 1.00 86.19 198 GLY A N 1
ATOM 1575 C CA . GLY A 1 198 ? -22.319 -13.430 4.336 1.00 86.19 198 GLY A CA 1
ATOM 1576 C C . GLY A 1 198 ? -22.934 -14.650 5.020 1.00 86.19 198 GLY A C 1
ATOM 1577 O O . GLY A 1 198 ? -22.202 -15.515 5.490 1.00 86.19 198 GLY A O 1
ATOM 1578 N N . GLY A 1 199 ? -24.262 -14.717 5.098 1.00 82.12 199 GLY A N 1
ATOM 1579 C CA . GLY A 1 199 ? -24.981 -15.915 5.540 1.00 82.12 199 GLY A CA 1
ATOM 1580 C C . GLY A 1 199 ? -25.424 -16.756 4.344 1.00 82.12 199 GLY A C 1
ATOM 1581 O O . GLY A 1 199 ? -25.834 -16.201 3.325 1.00 82.12 199 GLY A O 1
ATOM 1582 N N . GLN A 1 200 ? -25.369 -18.083 4.468 1.00 76.06 200 GLN A N 1
ATOM 1583 C CA . GLN A 1 200 ? -26.107 -18.976 3.575 1.00 76.06 200 GLN A CA 1
ATOM 1584 C C . GLN A 1 200 ? -27.540 -19.100 4.106 1.00 76.06 200 GLN A C 1
ATOM 1586 O O . GLN A 1 200 ? -27.739 -19.417 5.278 1.00 76.06 200 GLN A O 1
ATOM 1591 N N . MET A 1 201 ? -28.532 -18.801 3.264 1.00 64.50 201 MET A N 1
ATOM 1592 C CA . MET A 1 201 ? -29.918 -19.186 3.532 1.00 64.50 201 MET A CA 1
ATOM 1593 C C . MET A 1 201 ? -30.037 -20.660 3.146 1.00 64.50 201 MET A C 1
ATOM 1595 O O . MET A 1 201 ? -30.064 -20.965 1.956 1.00 64.50 201 MET A O 1
ATOM 1599 N N . ASN A 1 202 ? -30.010 -21.542 4.145 1.00 50.31 202 ASN A N 1
ATOM 1600 C CA . ASN A 1 202 ? -30.375 -22.949 3.980 1.00 50.31 202 ASN A CA 1
ATOM 1601 C C . ASN A 1 202 ? -31.889 -23.107 4.090 1.00 50.31 202 ASN A C 1
ATOM 1603 O O . ASN A 1 202 ? -32.472 -22.436 4.974 1.00 50.31 202 ASN A O 1
#